Protein AF-A0A1Z4BVL4-F1 (afdb_monomer_lite)

Structure (mmCIF, N/CA/C/O backbone):
data_AF-A0A1Z4BVL4-F1
#
_entry.id   AF-A0A1Z4BVL4-F1
#
loop_
_atom_site.group_PDB
_atom_site.id
_atom_site.type_symbol
_atom_site.label_atom_id
_atom_site.label_alt_id
_atom_site.label_comp_id
_atom_site.label_asym_id
_atom_site.label_entity_id
_atom_site.label_seq_id
_atom_site.pdbx_PDB_ins_code
_atom_site.Cartn_x
_atom_site.Cartn_y
_atom_site.Cartn_z
_atom_site.occupancy
_atom_site.B_iso_or_equiv
_atom_site.auth_seq_id
_atom_site.auth_comp_id
_atom_site.auth_asym_id
_atom_site.auth_atom_id
_atom_site.pdbx_PDB_model_num
ATOM 1 N N . MET A 1 1 ? -14.822 -22.060 2.142 1.00 40.50 1 MET A N 1
ATOM 2 C CA . MET A 1 1 ? -15.735 -21.043 2.697 1.00 40.50 1 MET A CA 1
ATOM 3 C C . MET A 1 1 ? -14.888 -20.225 3.638 1.00 40.50 1 MET A C 1
ATOM 5 O O . MET A 1 1 ? -14.519 -20.755 4.676 1.00 40.50 1 MET A O 1
ATOM 9 N N . GLU A 1 2 ? -14.488 -19.023 3.237 1.00 51.03 2 GLU A N 1
ATOM 10 C CA . GLU A 1 2 ? -13.918 -18.068 4.187 1.00 51.03 2 GLU A CA 1
ATOM 11 C C . GLU A 1 2 ? -14.974 -17.765 5.248 1.00 51.03 2 GLU A C 1
ATOM 13 O O . GLU A 1 2 ? -16.133 -17.471 4.933 1.00 51.03 2 GLU A O 1
ATOM 18 N N . ASP A 1 3 ? -14.592 -17.914 6.512 1.00 57.09 3 ASP A N 1
ATOM 19 C CA . ASP A 1 3 ? -15.415 -17.478 7.630 1.00 57.09 3 ASP A CA 1
ATOM 20 C C . ASP A 1 3 ? -15.582 -15.963 7.514 1.00 57.09 3 ASP A C 1
ATOM 22 O O . ASP A 1 3 ? -14.618 -15.230 7.722 1.00 57.09 3 ASP A O 1
ATOM 26 N N . LYS A 1 4 ? -16.807 -15.491 7.248 1.00 63.09 4 LYS A N 1
ATOM 27 C CA . LYS A 1 4 ? -17.173 -14.064 7.099 1.00 63.09 4 LYS A CA 1
ATOM 28 C C . LYS A 1 4 ? -16.822 -13.152 8.295 1.00 63.09 4 LYS A C 1
ATOM 30 O O . LYS A 1 4 ? -17.124 -11.969 8.249 1.00 63.09 4 LYS A O 1
ATOM 35 N N . ASN A 1 5 ? -16.211 -13.693 9.350 1.00 78.31 5 ASN A N 1
ATOM 36 C CA . ASN A 1 5 ? -15.780 -12.983 10.556 1.00 78.31 5 ASN A CA 1
ATOM 37 C C . ASN A 1 5 ? -14.278 -13.160 10.861 1.00 78.31 5 ASN A C 1
ATOM 39 O O . ASN A 1 5 ? -13.850 -12.854 11.980 1.00 78.31 5 ASN A O 1
ATOM 43 N N . SER A 1 6 ? -13.490 -13.705 9.927 1.00 88.81 6 SER A N 1
ATOM 44 C CA . SER A 1 6 ? -12.038 -13.792 10.093 1.00 88.81 6 SER A CA 1
ATOM 45 C C . SER A 1 6 ? -11.382 -12.454 9.780 1.00 88.81 6 SER A C 1
ATOM 47 O O . SER A 1 6 ? -11.728 -11.792 8.807 1.00 88.81 6 SER A O 1
ATOM 49 N N . VAL A 1 7 ? -10.429 -12.067 10.618 1.00 91.50 7 VAL A N 1
ATOM 50 C CA . VAL A 1 7 ? -9.557 -10.914 10.394 1.00 91.50 7 VAL A CA 1
ATOM 51 C C . VAL A 1 7 ? -8.114 -11.328 10.631 1.00 91.50 7 VAL A C 1
ATOM 53 O O . VAL A 1 7 ? -7.823 -12.232 11.421 1.00 91.50 7 VAL A O 1
ATOM 56 N N . TYR A 1 8 ? -7.210 -10.630 9.971 1.00 92.44 8 TYR A N 1
ATOM 57 C CA . TYR A 1 8 ? -5.811 -10.998 9.870 1.00 92.44 8 TYR A CA 1
ATOM 58 C C . TYR A 1 8 ? -4.960 -9.879 10.464 1.00 92.44 8 TYR A C 1
ATOM 60 O O . TYR A 1 8 ? -5.126 -8.712 10.097 1.00 92.44 8 TYR A O 1
ATOM 68 N N . PRO A 1 9 ? -4.069 -10.175 11.416 1.00 92.50 9 PRO A N 1
ATOM 69 C CA . PRO A 1 9 ? -3.123 -9.190 11.909 1.00 92.50 9 PRO A CA 1
ATOM 70 C C . PRO A 1 9 ? -2.217 -8.695 10.779 1.00 92.50 9 PRO A C 1
ATOM 72 O O . PRO A 1 9 ? -1.599 -9.495 10.083 1.00 92.50 9 PRO A O 1
ATOM 75 N N . TYR A 1 10 ? -2.097 -7.377 10.641 1.00 92.62 10 TYR A N 1
ATOM 76 C CA . TYR A 1 10 ? -1.175 -6.745 9.698 1.00 92.62 10 TYR A CA 1
ATOM 77 C C . TYR A 1 10 ? -0.164 -5.914 10.485 1.00 92.62 10 TYR A C 1
ATOM 79 O O . TYR A 1 10 ? -0.520 -4.912 11.111 1.00 92.62 10 TYR A O 1
ATOM 87 N N . ALA A 1 11 ? 1.099 -6.328 10.477 1.00 91.94 11 ALA A N 1
ATOM 88 C CA . ALA A 1 11 ? 2.187 -5.604 11.115 1.00 91.94 11 ALA A CA 1
ATOM 89 C C . ALA A 1 11 ? 2.737 -4.510 10.186 1.00 91.94 11 ALA A C 1
ATOM 91 O O . ALA A 1 11 ? 2.950 -4.732 8.997 1.00 91.94 11 ALA A O 1
ATOM 92 N N . TYR A 1 12 ? 3.010 -3.325 10.720 1.00 90.88 12 TYR A N 1
ATOM 93 C CA . TYR A 1 12 ? 3.654 -2.253 9.965 1.00 90.88 12 TYR A CA 1
ATOM 94 C C . TYR A 1 12 ? 4.762 -1.585 10.774 1.00 90.88 12 TYR A C 1
ATOM 96 O O . TYR A 1 12 ? 4.683 -1.512 12.003 1.00 90.88 12 TYR A O 1
ATOM 104 N N . SER A 1 13 ? 5.770 -1.051 10.087 1.00 90.81 13 SER A N 1
ATOM 105 C CA . SER A 1 13 ? 6.737 -0.106 10.645 1.00 90.81 13 SER A CA 1
ATOM 106 C C . SER A 1 13 ? 6.881 1.135 9.766 1.00 90.81 13 SER A C 1
ATOM 108 O O . SER A 1 13 ? 6.791 1.060 8.545 1.00 90.81 13 SER A O 1
ATOM 110 N N . TYR A 1 14 ? 7.072 2.299 10.388 1.00 88.00 14 TYR A N 1
ATOM 111 C CA . TYR A 1 14 ? 7.365 3.561 9.707 1.00 88.00 14 TYR A CA 1
ATOM 112 C C . TYR A 1 14 ? 8.044 4.548 10.660 1.00 88.00 14 TYR A C 1
ATOM 114 O O . TYR A 1 14 ? 7.564 4.765 11.779 1.00 88.00 14 TYR A O 1
ATOM 122 N N . LYS A 1 15 ? 9.155 5.163 10.235 1.00 86.31 15 LYS A N 1
ATOM 123 C CA . LYS A 1 15 ? 9.966 6.098 11.036 1.00 86.31 15 LYS A CA 1
ATOM 124 C C . LYS A 1 15 ? 10.308 5.535 12.419 1.00 86.31 15 LYS A C 1
ATOM 126 O O . LYS A 1 15 ? 10.220 6.235 13.432 1.00 86.31 15 LYS A O 1
ATOM 131 N N . GLY A 1 16 ? 10.648 4.247 12.469 1.00 80.38 16 GLY A N 1
ATOM 132 C CA . GLY A 1 16 ? 10.974 3.531 13.707 1.00 80.38 16 GLY A CA 1
ATOM 133 C C . GLY A 1 16 ? 9.801 3.283 14.667 1.00 80.38 16 GLY A C 1
ATOM 134 O O . GLY A 1 16 ? 10.026 2.828 15.788 1.00 80.38 16 GLY A O 1
ATOM 135 N N . LYS A 1 17 ? 8.555 3.567 14.271 1.00 82.88 17 LYS A N 1
ATOM 136 C CA . LYS A 1 17 ? 7.349 3.154 15.005 1.00 82.88 17 LYS A CA 1
ATOM 137 C C . LYS A 1 17 ? 6.811 1.875 14.388 1.00 82.88 17 LYS A C 1
ATOM 139 O O . LYS A 1 17 ? 6.702 1.813 13.171 1.00 82.88 17 LYS A O 1
ATOM 144 N N . CYS A 1 18 ? 6.435 0.904 15.209 1.00 86.88 18 CYS A N 1
ATOM 145 C CA . CYS A 1 18 ? 5.755 -0.308 14.767 1.00 86.88 18 CYS A CA 1
ATOM 146 C C . CYS A 1 18 ? 4.329 -0.384 15.321 1.00 86.88 18 CYS A C 1
ATOM 148 O O . CYS A 1 18 ? 4.002 0.253 16.329 1.00 86.88 18 CYS A O 1
ATOM 150 N N . GLY A 1 19 ? 3.484 -1.158 14.649 1.00 88.62 19 GLY A N 1
ATOM 151 C CA . GLY A 1 19 ? 2.140 -1.451 15.116 1.00 88.62 19 GLY A CA 1
ATOM 152 C C . GLY A 1 19 ? 1.502 -2.631 14.400 1.00 88.62 19 GLY A C 1
ATOM 153 O O . GLY A 1 19 ? 2.001 -3.117 13.389 1.00 88.62 19 GLY A O 1
ATOM 154 N N . TYR A 1 20 ? 0.383 -3.075 14.955 1.00 90.06 20 TYR A N 1
ATOM 155 C CA . TYR A 1 20 ? -0.454 -4.149 14.446 1.00 90.06 20 TYR A CA 1
ATOM 156 C C . TYR A 1 20 ? -1.853 -3.604 14.191 1.00 90.06 20 TYR A C 1
ATOM 158 O O . TYR A 1 20 ? -2.458 -3.019 15.093 1.00 90.06 20 TYR A O 1
ATOM 166 N N . LEU A 1 21 ? -2.352 -3.823 12.979 1.00 91.62 21 LEU A N 1
ATOM 167 C CA . LEU A 1 21 ? -3.718 -3.543 12.545 1.00 91.62 21 LEU A CA 1
ATOM 168 C C . LEU A 1 21 ? -4.495 -4.856 12.390 1.00 91.62 21 LEU A C 1
ATOM 170 O O . LEU A 1 21 ? -3.916 -5.942 12.449 1.00 91.62 21 LEU A O 1
ATOM 174 N N . LEU A 1 22 ? -5.802 -4.750 12.156 1.00 91.38 22 LEU A N 1
ATOM 175 C CA . LEU A 1 22 ? -6.644 -5.875 11.753 1.00 91.38 22 LEU A CA 1
ATOM 176 C C . LEU A 1 22 ? -7.146 -5.643 10.335 1.00 91.38 22 LEU A C 1
ATOM 178 O O . LEU A 1 22 ? -7.893 -4.698 10.096 1.00 91.38 22 LEU A O 1
ATOM 182 N N . TRP A 1 23 ? -6.721 -6.505 9.425 1.00 92.31 23 TRP A N 1
ATOM 183 C CA . TRP A 1 23 ? -7.098 -6.529 8.021 1.00 92.31 23 TRP A CA 1
ATOM 184 C C . TRP A 1 23 ? -8.269 -7.491 7.813 1.00 92.31 23 TRP A C 1
ATOM 186 O O . TRP A 1 23 ? -8.328 -8.562 8.420 1.00 92.31 23 TRP A O 1
ATOM 196 N N . GLU A 1 24 ? -9.231 -7.090 6.999 1.00 90.50 24 GLU A N 1
ATOM 197 C CA . GLU A 1 24 ? -10.405 -7.871 6.638 1.00 90.50 24 GLU A CA 1
ATOM 198 C C . GLU A 1 24 ? -10.459 -8.001 5.122 1.00 90.50 24 GLU A C 1
ATOM 200 O O . GLU A 1 24 ? -10.664 -7.009 4.420 1.00 90.50 24 GLU A O 1
ATOM 205 N N . ALA A 1 25 ? -10.345 -9.243 4.652 1.00 85.69 25 ALA A N 1
ATOM 206 C CA . ALA A 1 25 ? -10.673 -9.580 3.282 1.00 85.69 25 ALA A CA 1
ATOM 207 C C . ALA A 1 25 ? -12.193 -9.508 3.120 1.00 85.69 25 ALA A C 1
ATOM 209 O O . ALA A 1 25 ? -12.940 -10.297 3.710 1.00 85.69 25 ALA A O 1
ATOM 210 N N . ASN A 1 26 ? -12.674 -8.529 2.360 1.00 72.00 26 ASN A N 1
ATOM 211 C CA . ASN A 1 26 ? -14.083 -8.436 2.009 1.00 72.00 26 ASN A CA 1
ATOM 212 C C . ASN A 1 26 ? -14.196 -8.562 0.485 1.00 72.00 26 ASN A C 1
ATOM 214 O O . ASN A 1 26 ? -13.358 -8.056 -0.251 1.00 72.00 26 ASN A O 1
ATOM 218 N N . GLY A 1 27 ? -15.205 -9.283 -0.007 1.00 66.44 27 GLY A N 1
ATOM 219 C CA . GLY A 1 27 ? -15.322 -9.596 -1.439 1.00 66.44 27 GLY A CA 1
ATOM 220 C C . GLY A 1 27 ? -15.430 -8.378 -2.371 1.00 66.44 27 GLY A C 1
ATOM 221 O O . GLY A 1 27 ? -15.272 -8.540 -3.578 1.00 66.44 27 GLY A O 1
ATOM 222 N N . ASP A 1 28 ? -15.674 -7.184 -1.819 1.00 67.50 28 ASP A N 1
ATOM 223 C CA . ASP A 1 28 ? -15.732 -5.909 -2.542 1.00 67.50 28 ASP A CA 1
ATOM 224 C C . ASP A 1 28 ? -14.402 -5.121 -2.458 1.00 67.50 28 ASP A C 1
ATOM 226 O O . ASP A 1 28 ? -14.238 -4.091 -3.121 1.00 67.50 28 ASP A O 1
ATOM 230 N N . GLY A 1 29 ? -13.421 -5.609 -1.689 1.00 74.06 29 GLY A N 1
ATOM 231 C CA . GLY A 1 29 ? -12.126 -4.978 -1.491 1.00 74.06 29 GLY A CA 1
ATOM 232 C C . GLY A 1 29 ? -11.589 -4.971 -0.069 1.00 74.06 29 GLY A C 1
ATOM 233 O O . GLY A 1 29 ? -12.265 -4.507 0.837 1.00 74.06 29 GLY A O 1
ATOM 234 N N . ASP A 1 30 ? -10.329 -5.334 0.111 1.00 88.50 30 ASP A N 1
ATOM 235 C CA . ASP A 1 30 ? -9.744 -5.466 1.444 1.00 88.50 30 ASP A CA 1
ATOM 236 C C . ASP A 1 30 ? -9.652 -4.127 2.208 1.00 88.50 30 ASP A C 1
ATOM 238 O O . ASP A 1 30 ? -9.455 -3.052 1.630 1.00 88.50 30 ASP A O 1
ATOM 242 N N . VAL A 1 31 ? -9.880 -4.177 3.527 1.00 90.62 31 VAL A N 1
ATOM 243 C CA . VAL A 1 31 ? -9.934 -2.993 4.408 1.00 90.62 31 VAL A CA 1
ATOM 244 C C . VAL A 1 31 ? -9.334 -3.268 5.783 1.00 90.62 31 VAL A C 1
ATOM 246 O O . VAL A 1 31 ? -9.284 -4.401 6.257 1.00 90.62 31 VAL A O 1
ATOM 249 N N . PHE A 1 32 ? -8.951 -2.208 6.491 1.00 90.75 32 PHE A N 1
ATOM 250 C CA . PHE A 1 32 ? -8.590 -2.271 7.901 1.00 90.75 32 PHE A CA 1
ATOM 251 C C . PHE A 1 32 ? -9.795 -2.004 8.804 1.00 90.75 32 PHE A C 1
ATOM 253 O O . PHE A 1 32 ? -10.619 -1.119 8.558 1.00 90.75 32 PHE A O 1
ATOM 260 N N . LYS A 1 33 ? -9.881 -2.734 9.918 1.00 88.06 33 LYS A N 1
ATOM 261 C CA . LYS A 1 33 ? -10.931 -2.533 10.917 1.00 88.06 33 LYS A CA 1
ATOM 262 C C . LYS A 1 33 ? -10.799 -1.174 11.590 1.00 88.06 33 LYS A C 1
ATOM 264 O O . LYS A 1 33 ? -9.811 -0.869 12.264 1.00 88.06 33 LYS A O 1
ATOM 269 N N . GLN A 1 34 ? -11.876 -0.405 11.488 1.00 83.38 34 GLN A N 1
ATOM 270 C CA . GLN A 1 34 ? -12.039 0.831 12.229 1.00 83.38 34 GLN A CA 1
ATOM 271 C C . GLN A 1 34 ? -12.584 0.565 13.646 1.00 83.38 34 GLN A C 1
ATOM 273 O O . GLN A 1 34 ? -13.529 -0.195 13.852 1.00 83.38 34 GLN A O 1
ATOM 278 N N . HIS A 1 35 ? -11.973 1.202 14.638 1.00 71.94 35 HIS A N 1
ATOM 279 C CA . HIS A 1 35 ? -12.531 1.492 15.949 1.00 71.94 35 HIS A CA 1
ATOM 280 C C . HIS A 1 35 ? -13.450 2.733 15.871 1.00 71.94 35 HIS A C 1
ATOM 282 O O . HIS A 1 35 ? -13.420 3.485 14.900 1.00 71.94 35 HIS A O 1
ATOM 288 N N . GLN A 1 36 ? -14.278 2.941 16.902 1.00 60.44 36 GLN A N 1
ATOM 289 C CA . GLN A 1 36 ? -15.192 4.087 17.059 1.00 60.44 36 GLN A CA 1
ATOM 290 C C . GLN A 1 36 ? -14.604 5.408 16.511 1.00 60.44 36 GLN A C 1
ATOM 292 O O . GLN A 1 36 ? -13.416 5.672 16.695 1.00 60.44 36 GLN A O 1
ATOM 297 N N . ASP A 1 37 ? -15.448 6.207 15.847 1.00 61.28 37 ASP A N 1
ATOM 298 C CA . ASP A 1 37 ? -15.115 7.474 15.165 1.00 61.28 37 ASP A CA 1
ATOM 299 C C . ASP A 1 37 ? -14.263 7.360 13.885 1.00 61.28 37 ASP A C 1
ATOM 301 O O . ASP A 1 37 ? -13.548 8.292 13.526 1.00 61.28 37 ASP A O 1
ATOM 305 N N . LYS A 1 38 ? -14.371 6.237 13.154 1.00 68.06 38 LYS A N 1
ATOM 306 C CA . LYS A 1 38 ? -13.617 5.954 11.910 1.00 68.06 38 LYS A CA 1
ATOM 307 C C . LYS A 1 38 ? -12.099 5.885 12.103 1.00 68.06 38 LYS A C 1
ATOM 309 O O . LYS A 1 38 ? -11.353 5.936 11.132 1.00 68.06 38 LYS A O 1
ATOM 314 N N . LEU A 1 39 ? -11.624 5.750 13.338 1.00 71.75 39 LEU A N 1
ATOM 315 C CA . LEU A 1 39 ? -10.206 5.542 13.611 1.00 71.75 39 LEU A CA 1
ATOM 316 C C . LEU A 1 39 ? -9.845 4.062 13.401 1.00 71.75 39 LEU A C 1
ATOM 318 O O . LEU A 1 39 ? -10.715 3.226 13.506 1.00 71.75 39 LEU A O 1
ATOM 322 N N . ILE A 1 40 ? -8.600 3.684 13.134 1.00 77.12 40 ILE A N 1
ATOM 323 C CA . ILE A 1 40 ? -8.124 2.318 12.915 1.00 77.12 40 ILE A CA 1
ATOM 324 C C . ILE A 1 40 ? -7.487 1.862 14.219 1.00 77.12 40 ILE A C 1
ATOM 326 O O . ILE A 1 40 ? -6.663 2.554 14.818 1.00 77.12 40 ILE A O 1
ATOM 330 N N . LEU A 1 41 ? -7.856 0.671 14.673 1.00 75.94 41 LEU A N 1
ATOM 331 C CA . LEU A 1 41 ? -7.230 0.096 15.852 1.00 75.94 41 LEU A CA 1
ATOM 332 C C . LEU A 1 41 ? -5.780 -0.297 15.529 1.00 75.94 41 LEU A C 1
ATOM 334 O O . LEU A 1 41 ? -5.557 -1.219 14.750 1.00 75.94 41 LEU A O 1
ATOM 338 N N . SER A 1 42 ? -4.815 0.377 16.160 1.00 82.75 42 SER A N 1
ATOM 339 C CA . SER A 1 42 ? -3.390 0.042 16.073 1.00 82.75 42 SER A CA 1
ATOM 340 C C . SER A 1 42 ? -2.806 -0.221 17.457 1.00 82.75 42 SER A C 1
ATOM 342 O O . SER A 1 42 ? -2.996 0.574 18.384 1.00 82.75 42 SER A O 1
ATOM 344 N N . VAL A 1 43 ? -2.093 -1.338 17.602 1.00 84.62 43 VAL A N 1
ATOM 345 C CA . VAL A 1 43 ? -1.428 -1.743 18.849 1.00 84.62 43 VAL A CA 1
ATOM 346 C C . VAL A 1 43 ? 0.072 -1.858 18.605 1.00 84.62 43 VAL A C 1
ATOM 348 O O . VAL A 1 43 ? 0.481 -2.524 17.668 1.00 84.62 43 VAL A O 1
ATOM 351 N N . GLY A 1 44 ? 0.898 -1.197 19.419 1.00 84.25 44 GLY A N 1
ATOM 352 C CA . GLY A 1 44 ? 2.338 -1.056 19.151 1.00 84.25 44 GLY A CA 1
ATOM 353 C C . GLY A 1 44 ? 3.199 -2.281 19.477 1.00 84.25 44 GLY A C 1
ATOM 354 O O . GLY A 1 44 ? 4.341 -2.356 19.041 1.00 84.25 44 GLY A O 1
ATOM 355 N N . ASP A 1 45 ? 2.673 -3.227 20.253 1.00 85.56 45 ASP A N 1
ATOM 356 C CA . ASP A 1 45 ? 3.396 -4.408 20.726 1.00 85.56 45 ASP A CA 1
ATOM 357 C C . ASP A 1 45 ? 2.634 -5.690 20.379 1.00 85.56 45 ASP A C 1
ATOM 359 O O . ASP A 1 45 ? 1.406 -5.715 20.407 1.00 85.56 45 ASP A O 1
ATOM 363 N N . PHE A 1 46 ? 3.361 -6.762 20.067 1.00 87.25 46 PHE A N 1
ATOM 364 C CA . PHE A 1 46 ? 2.771 -8.032 19.640 1.00 87.25 46 PHE A CA 1
ATOM 365 C C . PHE A 1 46 ? 1.976 -8.724 20.752 1.00 87.25 46 PHE A C 1
ATOM 367 O O . PHE A 1 46 ? 0.870 -9.220 20.528 1.00 87.25 46 PHE A O 1
ATOM 374 N N . GLU A 1 47 ? 2.522 -8.754 21.967 1.00 89.25 47 GLU A N 1
ATOM 375 C CA . GLU A 1 47 ? 1.874 -9.404 23.105 1.00 89.25 47 GLU A CA 1
ATOM 376 C C . GLU A 1 47 ? 0.689 -8.573 23.609 1.00 89.25 47 GLU A C 1
ATOM 378 O O . GLU A 1 47 ? -0.322 -9.121 24.057 1.00 89.25 47 GLU A O 1
ATOM 383 N N . GLU A 1 48 ? 0.763 -7.248 23.491 1.00 87.31 48 GLU A N 1
ATOM 384 C CA . GLU A 1 48 ? -0.388 -6.368 23.676 1.00 87.31 48 GLU A CA 1
ATOM 385 C C . GLU A 1 48 ? -1.444 -6.579 22.582 1.00 87.31 48 GLU A C 1
ATOM 387 O O . GLU A 1 48 ? -2.624 -6.707 22.909 1.00 87.31 48 GLU A O 1
ATOM 392 N N . ALA A 1 49 ? -1.046 -6.698 21.312 1.00 88.75 49 ALA A N 1
ATOM 393 C CA . ALA A 1 49 ? -1.957 -6.921 20.191 1.00 88.75 49 ALA A CA 1
ATOM 394 C C . ALA A 1 49 ? -2.743 -8.221 20.375 1.00 88.75 49 ALA A C 1
ATOM 396 O O . ALA A 1 49 ? -3.968 -8.211 20.276 1.00 88.75 49 ALA A O 1
ATOM 397 N N . LYS A 1 50 ? -2.082 -9.316 20.770 1.00 90.00 50 LYS A N 1
ATOM 398 C CA . LYS A 1 50 ? -2.758 -10.572 21.131 1.00 90.00 50 LYS A CA 1
ATOM 399 C C . LYS A 1 50 ? -3.823 -10.378 22.203 1.00 90.00 50 LYS A C 1
ATOM 401 O O . LYS A 1 50 ? -4.939 -10.865 22.048 1.00 90.00 50 LYS A O 1
ATOM 406 N N . LYS A 1 51 ? -3.497 -9.663 23.283 1.00 88.56 51 LYS A N 1
ATOM 407 C CA . LYS A 1 51 ? -4.433 -9.417 24.393 1.00 88.56 51 LYS A CA 1
ATOM 408 C C . LYS A 1 51 ? -5.616 -8.561 23.958 1.00 88.56 51 LYS A C 1
ATOM 410 O O . LYS A 1 51 ? -6.752 -8.881 24.293 1.00 88.56 51 LYS A O 1
ATOM 415 N N . VAL A 1 52 ? -5.353 -7.479 23.227 1.00 86.75 52 VAL A N 1
ATOM 416 C CA . VAL A 1 52 ? -6.386 -6.549 22.759 1.00 86.75 52 VAL A CA 1
ATOM 417 C C . VAL A 1 52 ? -7.296 -7.235 21.741 1.00 86.75 52 VAL A C 1
ATOM 419 O O . VAL A 1 52 ? -8.515 -7.163 21.878 1.00 86.75 52 VAL A O 1
ATOM 422 N N . PHE A 1 53 ? -6.726 -7.933 20.758 1.00 89.12 53 PHE A N 1
ATOM 423 C CA . PHE A 1 53 ? -7.486 -8.566 19.681 1.00 89.12 53 PHE A CA 1
ATOM 424 C C . PHE A 1 53 ? -8.264 -9.798 20.149 1.00 89.12 53 PHE A C 1
ATOM 426 O O . PHE A 1 53 ? -9.360 -10.030 19.651 1.00 89.12 53 PHE A O 1
ATOM 433 N N . ALA A 1 54 ? -7.781 -10.534 21.158 1.00 87.12 54 ALA A N 1
ATOM 434 C CA . ALA A 1 54 ? -8.529 -11.643 21.761 1.00 87.12 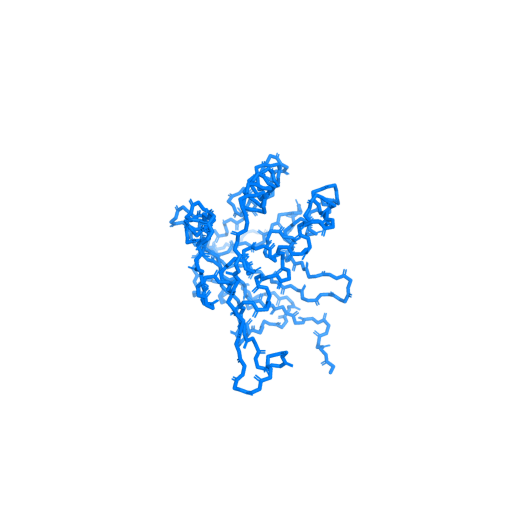54 ALA A CA 1
ATOM 435 C C . ALA A 1 54 ? -9.852 -11.209 22.421 1.00 87.12 54 ALA A C 1
ATOM 437 O O . ALA A 1 54 ? -10.741 -12.034 22.612 1.00 87.12 54 ALA A O 1
ATOM 438 N N . GLY A 1 55 ? -9.988 -9.929 22.784 1.00 85.56 55 GLY A N 1
ATOM 439 C CA . GLY A 1 55 ? -11.221 -9.371 23.342 1.00 85.56 55 GLY A CA 1
ATOM 440 C C . GLY A 1 55 ? -12.242 -8.909 22.298 1.00 85.56 55 GLY A C 1
ATOM 441 O O . GLY A 1 55 ? -13.292 -8.391 22.677 1.00 85.56 55 GLY A O 1
ATOM 442 N N . LEU A 1 56 ? -11.939 -9.030 21.003 1.00 87.25 56 LEU A N 1
ATOM 443 C CA . LEU A 1 56 ? -12.806 -8.580 19.916 1.00 87.25 56 LEU A CA 1
ATOM 444 C C . LEU A 1 56 ? -13.743 -9.703 19.443 1.00 87.25 56 LEU A C 1
ATOM 446 O O . LEU A 1 56 ? -13.409 -10.878 19.571 1.00 87.25 56 LEU A O 1
ATOM 450 N N . PRO A 1 57 ? -14.901 -9.371 18.845 1.00 88.75 57 PRO A N 1
ATOM 451 C CA . PRO A 1 57 ? -15.879 -10.362 18.387 1.00 88.75 57 PRO A CA 1
ATOM 452 C C . PRO A 1 57 ? -15.485 -11.059 17.065 1.00 88.75 57 PRO A C 1
ATOM 454 O O . PRO A 1 57 ? -16.358 -11.554 16.355 1.00 88.75 57 PRO A O 1
ATOM 457 N N . PHE A 1 58 ? -14.197 -11.075 16.711 1.00 88.50 58 PHE A N 1
ATOM 458 C CA . PHE A 1 58 ? -13.684 -11.593 15.439 1.00 88.50 58 PHE A CA 1
ATOM 459 C C . PHE A 1 58 ? -12.804 -12.826 15.646 1.00 88.50 58 PHE A C 1
ATOM 461 O O . PHE A 1 58 ? -12.190 -13.002 16.699 1.00 88.50 58 PHE A O 1
ATOM 468 N N . VAL A 1 59 ? -12.692 -13.657 14.608 1.00 90.06 59 VAL A N 1
ATOM 469 C CA . VAL A 1 59 ? -11.729 -14.762 14.580 1.00 90.06 59 VAL A CA 1
ATOM 470 C C . VAL A 1 59 ? -10.402 -14.225 14.056 1.00 90.06 59 VAL A C 1
ATOM 472 O O . VAL A 1 59 ? -10.299 -13.864 12.889 1.00 90.06 59 VAL A O 1
ATOM 475 N N . ILE A 1 60 ? -9.384 -14.158 14.912 1.00 90.62 60 ILE A N 1
ATOM 476 C CA . ILE A 1 60 ? -8.070 -13.635 14.518 1.00 90.62 60 ILE A CA 1
ATOM 477 C C . ILE A 1 60 ? -7.207 -14.763 13.933 1.00 90.62 60 ILE A C 1
ATOM 479 O O . ILE A 1 60 ? -6.885 -15.722 14.639 1.00 90.62 60 ILE A O 1
ATOM 483 N N . ARG A 1 61 ? -6.809 -14.636 12.666 1.00 91.50 61 ARG A N 1
ATOM 484 C CA . ARG A 1 61 ? -5.969 -15.593 11.925 1.00 91.50 61 ARG A CA 1
ATOM 485 C C . ARG A 1 61 ? -4.507 -15.136 11.922 1.00 91.50 61 ARG A C 1
ATOM 487 O O . ARG A 1 61 ? -4.083 -14.364 11.072 1.00 91.50 61 ARG A O 1
ATOM 494 N N . TRP A 1 62 ? -3.748 -15.548 12.938 1.00 86.94 62 TRP A N 1
ATOM 495 C CA . TRP A 1 62 ? -2.340 -15.144 13.121 1.00 86.94 62 TRP A CA 1
ATOM 496 C C . TRP A 1 62 ? -1.353 -15.859 12.188 1.00 86.94 62 TRP A C 1
ATOM 498 O O . TRP A 1 62 ? -0.213 -15.427 12.059 1.00 86.94 62 TRP A O 1
ATOM 508 N N . ASP A 1 63 ? -1.775 -16.967 11.590 1.00 83.75 63 ASP A N 1
ATOM 509 C CA . ASP A 1 63 ? -1.014 -17.810 10.669 1.00 83.75 63 ASP A CA 1
ATOM 510 C C . ASP A 1 63 ? -0.797 -17.174 9.289 1.00 83.75 63 ASP A C 1
ATOM 512 O O . ASP A 1 63 ? 0.144 -17.544 8.593 1.00 83.75 63 ASP A O 1
ATOM 516 N N . GLU A 1 64 ? -1.605 -16.175 8.938 1.00 75.06 64 GLU A N 1
ATOM 517 C CA . GLU A 1 64 ? -1.552 -15.447 7.664 1.00 75.06 64 GLU A CA 1
ATOM 518 C C . GLU A 1 64 ? -1.196 -13.962 7.872 1.00 75.06 64 GLU A C 1
ATOM 520 O O . GLU A 1 64 ? -1.634 -13.081 7.136 1.00 75.06 64 GLU A O 1
ATOM 525 N N . ALA A 1 65 ? -0.426 -13.650 8.919 1.00 76.44 65 ALA A N 1
ATOM 526 C CA . ALA A 1 65 ? -0.081 -12.269 9.233 1.00 76.44 65 ALA A CA 1
ATOM 527 C C . ALA A 1 65 ? 0.837 -11.645 8.163 1.00 76.44 65 ALA A C 1
ATOM 529 O O . ALA A 1 65 ? 1.924 -12.157 7.885 1.00 76.44 65 ALA A O 1
ATOM 530 N N . ALA A 1 66 ? 0.424 -10.501 7.616 1.00 84.12 66 ALA A N 1
ATOM 531 C CA . ALA A 1 66 ? 1.220 -9.713 6.678 1.00 84.12 66 ALA A CA 1
ATOM 532 C C . ALA A 1 66 ? 2.108 -8.696 7.414 1.00 84.12 66 ALA A C 1
ATOM 534 O O . ALA A 1 66 ? 1.785 -8.257 8.523 1.00 84.12 66 ALA A O 1
ATOM 535 N N . ILE A 1 67 ? 3.226 -8.301 6.794 1.00 90.56 67 ILE A N 1
ATOM 536 C CA . ILE A 1 67 ? 4.116 -7.263 7.324 1.00 90.56 67 ILE A CA 1
ATOM 537 C C . ILE A 1 67 ? 4.538 -6.269 6.242 1.00 90.56 67 ILE A C 1
ATOM 539 O O . ILE A 1 67 ? 4.813 -6.652 5.105 1.00 90.56 67 ILE A O 1
ATOM 543 N N . ILE A 1 68 ? 4.628 -4.991 6.606 1.00 93.19 68 ILE A N 1
ATOM 544 C CA . ILE A 1 68 ? 5.218 -3.950 5.761 1.00 93.19 68 ILE A CA 1
ATOM 545 C C . ILE A 1 68 ? 6.171 -3.063 6.557 1.00 93.19 68 ILE A C 1
ATOM 547 O O . ILE A 1 68 ? 5.808 -2.503 7.588 1.00 93.19 68 ILE A O 1
ATOM 551 N N . ASP A 1 69 ? 7.389 -2.900 6.049 1.00 93.31 69 ASP A N 1
ATOM 552 C CA . ASP A 1 69 ? 8.324 -1.890 6.534 1.00 93.31 69 ASP A CA 1
ATOM 553 C C . ASP A 1 69 ? 8.358 -0.713 5.557 1.00 93.31 69 ASP A C 1
ATOM 555 O O . ASP A 1 69 ? 8.912 -0.810 4.457 1.00 93.31 69 ASP A O 1
ATOM 559 N N . PHE A 1 70 ? 7.751 0.407 5.952 1.00 93.44 70 PHE A N 1
ATOM 560 C CA . PHE A 1 70 ? 7.703 1.592 5.107 1.00 93.44 70 PHE A CA 1
ATOM 561 C C . PHE A 1 70 ? 9.061 2.285 4.983 1.00 93.44 70 PHE A C 1
ATOM 563 O O . PHE A 1 70 ? 9.321 2.910 3.959 1.00 93.44 70 PHE A O 1
ATOM 570 N N . ASP A 1 71 ? 9.958 2.163 5.964 1.00 91.75 71 ASP A N 1
ATOM 571 C CA . ASP A 1 71 ? 11.302 2.739 5.853 1.00 91.75 71 ASP A CA 1
ATOM 572 C C . ASP A 1 71 ? 12.099 2.007 4.753 1.00 91.75 71 ASP A C 1
ATOM 574 O O . ASP A 1 71 ? 12.795 2.639 3.951 1.00 91.75 71 ASP A O 1
ATOM 578 N N . VAL A 1 72 ? 11.933 0.684 4.643 1.00 95.12 72 VAL A N 1
ATOM 579 C CA . VAL A 1 72 ? 12.481 -0.123 3.540 1.00 95.12 72 VAL A CA 1
ATOM 580 C C . VAL A 1 72 ? 11.769 0.179 2.220 1.00 95.12 72 VAL A C 1
ATOM 582 O O . VAL A 1 72 ? 12.446 0.396 1.214 1.00 95.12 72 VAL A O 1
ATOM 585 N N . PHE A 1 73 ? 10.437 0.259 2.211 1.00 96.19 73 PHE A N 1
ATOM 586 C CA . PHE A 1 73 ? 9.645 0.607 1.025 1.00 96.19 73 PHE A CA 1
ATOM 587 C C . PHE A 1 73 ? 10.097 1.933 0.397 1.00 96.19 73 PHE A C 1
ATOM 589 O O . PHE A 1 73 ? 10.456 1.981 -0.781 1.00 96.19 73 PHE A O 1
ATOM 596 N N . TRP A 1 74 ? 10.178 3.009 1.188 1.00 94.75 74 TRP A N 1
ATOM 597 C CA . TRP A 1 74 ? 10.598 4.323 0.693 1.00 94.75 74 TRP A CA 1
ATOM 598 C C . TRP A 1 74 ? 12.063 4.333 0.251 1.00 94.75 74 TRP A C 1
ATOM 600 O O . TRP A 1 74 ? 12.426 5.028 -0.704 1.00 94.75 74 TRP A O 1
ATOM 610 N N . LYS A 1 75 ? 12.919 3.529 0.892 1.00 95.00 75 LYS A N 1
ATOM 611 C CA . LYS A 1 75 ? 14.308 3.341 0.460 1.00 95.00 75 LYS A CA 1
ATOM 612 C C . LYS A 1 75 ? 14.392 2.647 -0.903 1.00 95.00 75 LYS A C 1
ATOM 614 O O . LYS A 1 75 ? 15.179 3.081 -1.741 1.00 95.00 75 LYS A O 1
ATOM 619 N N . ILE A 1 76 ? 13.589 1.613 -1.153 1.00 95.75 76 ILE A N 1
ATOM 620 C CA . ILE A 1 76 ? 13.533 0.944 -2.462 1.00 95.75 76 ILE A CA 1
ATOM 621 C C . ILE A 1 76 ? 13.001 1.919 -3.513 1.00 95.75 76 ILE A C 1
ATOM 623 O O . ILE A 1 76 ? 13.652 2.127 -4.538 1.00 95.75 76 ILE A O 1
ATOM 627 N N . LEU A 1 77 ? 11.882 2.592 -3.233 1.00 95.44 77 LEU A N 1
ATOM 628 C CA . LEU A 1 77 ? 11.278 3.549 -4.157 1.00 95.44 77 LEU A CA 1
ATOM 629 C C . LEU A 1 77 ? 12.252 4.674 -4.542 1.00 95.44 77 LEU A C 1
ATOM 631 O O . LEU A 1 77 ? 12.401 4.995 -5.723 1.00 95.44 77 LEU A O 1
ATOM 635 N N . SER A 1 78 ? 12.970 5.246 -3.572 1.00 93.12 78 SER A N 1
ATOM 636 C CA . SER A 1 78 ? 13.997 6.278 -3.806 1.00 93.12 78 SER A CA 1
ATOM 637 C C . SER A 1 78 ? 15.298 5.744 -4.423 1.00 93.12 78 SER 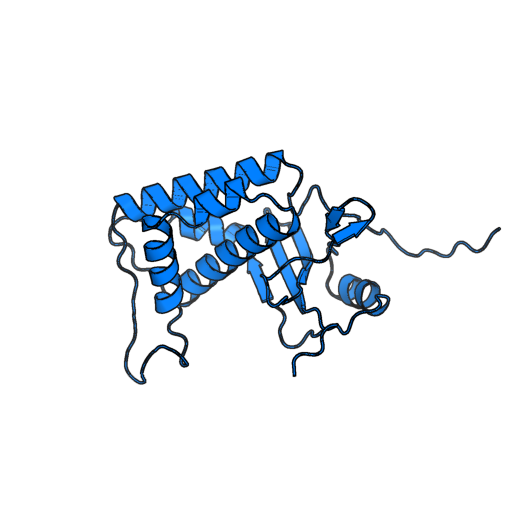A C 1
ATOM 639 O O . SER A 1 78 ? 16.057 6.514 -5.014 1.00 93.12 78 SER A O 1
ATOM 641 N N . GLY A 1 79 ? 15.532 4.432 -4.369 1.00 91.94 79 GLY A N 1
ATOM 642 C CA . GLY A 1 79 ? 16.642 3.751 -5.038 1.00 91.94 79 GLY A CA 1
ATOM 643 C C . GLY A 1 79 ? 16.358 3.338 -6.487 1.00 91.94 79 GLY A C 1
ATOM 644 O O . GLY A 1 79 ? 17.304 3.132 -7.246 1.00 91.94 79 GLY A O 1
ATOM 645 N N . LEU A 1 80 ? 15.087 3.241 -6.898 1.00 91.31 80 LEU A N 1
ATOM 646 C CA . LEU A 1 80 ? 14.713 2.860 -8.267 1.00 91.31 80 LEU A CA 1
ATOM 647 C C . LEU A 1 80 ? 15.268 3.839 -9.315 1.00 91.31 80 LEU A C 1
ATOM 649 O O . LEU A 1 80 ? 15.048 5.042 -9.270 1.00 91.31 80 LEU A O 1
ATOM 653 N N . GLY A 1 81 ? 15.991 3.333 -10.300 1.00 86.50 81 GLY A N 1
ATOM 654 C CA . GLY A 1 81 ? 16.556 4.118 -11.387 1.00 86.50 81 GLY A CA 1
ATOM 655 C C . GLY A 1 81 ? 16.294 3.468 -12.736 1.00 86.50 81 GLY A C 1
ATOM 656 O O . GLY A 1 81 ? 15.839 2.328 -12.836 1.00 86.50 81 GLY A O 1
ATOM 657 N N . SER A 1 82 ? 16.606 4.206 -13.798 1.00 79.25 82 SER A N 1
ATOM 658 C CA . SER A 1 82 ? 16.601 3.647 -15.149 1.00 79.25 82 SER A CA 1
ATOM 659 C C . SER A 1 82 ? 17.566 2.469 -15.230 1.00 79.25 82 SER A C 1
ATOM 661 O O . SER A 1 82 ? 18.747 2.620 -14.918 1.00 79.25 82 SER A O 1
ATOM 663 N N . GLY A 1 83 ? 17.078 1.310 -15.672 1.00 76.19 83 GLY A N 1
ATOM 664 C CA . GLY A 1 83 ? 17.891 0.095 -15.764 1.00 76.19 83 GLY A CA 1
ATOM 665 C C . GLY A 1 83 ? 18.261 -0.528 -14.415 1.00 76.19 83 GLY A C 1
ATOM 666 O O . GLY A 1 83 ? 19.048 -1.472 -14.394 1.00 76.19 83 GLY A O 1
ATOM 667 N N . SER A 1 84 ? 17.702 -0.038 -13.301 1.00 82.06 84 SER A N 1
ATOM 668 C CA . SER A 1 84 ? 17.798 -0.747 -12.029 1.00 82.06 84 SER A CA 1
ATOM 669 C C . SER A 1 84 ? 17.182 -2.130 -12.171 1.00 82.06 84 SER A C 1
ATOM 671 O O . SER A 1 84 ? 16.133 -2.297 -12.789 1.00 82.06 84 SER A O 1
ATOM 673 N N . ILE A 1 85 ? 17.840 -3.107 -11.566 1.00 84.12 85 ILE A N 1
ATOM 674 C CA . ILE A 1 85 ? 17.293 -4.435 -11.345 1.00 84.12 85 ILE A CA 1
ATOM 675 C C . ILE A 1 85 ? 16.979 -4.508 -9.859 1.00 84.12 85 ILE A C 1
ATOM 677 O O . ILE A 1 85 ? 17.847 -4.223 -9.033 1.00 84.12 85 ILE A O 1
ATOM 681 N N . IL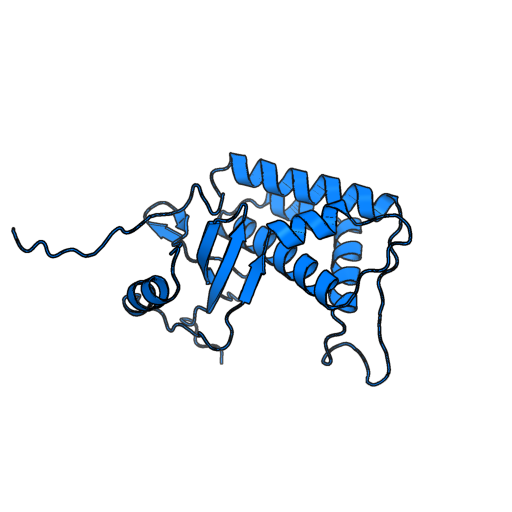E A 1 86 ? 15.738 -4.847 -9.537 1.00 91.12 86 ILE A N 1
ATOM 682 C CA . ILE A 1 86 ? 15.332 -5.178 -8.174 1.00 91.12 86 ILE A CA 1
ATOM 683 C C . ILE A 1 86 ? 15.013 -6.669 -8.118 1.00 91.12 86 ILE A C 1
ATOM 685 O O . ILE A 1 86 ? 14.584 -7.248 -9.120 1.00 91.12 86 ILE A O 1
ATOM 689 N N . ASP A 1 87 ? 15.286 -7.285 -6.976 1.00 93.06 87 ASP A N 1
ATOM 690 C CA . ASP A 1 87 ? 15.030 -8.701 -6.748 1.00 93.06 87 ASP A CA 1
ATOM 691 C C . ASP A 1 87 ? 13.578 -8.959 -6.317 1.00 93.06 87 ASP A C 1
ATOM 693 O O . ASP A 1 87 ? 12.763 -8.040 -6.191 1.00 93.06 87 ASP A O 1
ATOM 697 N N . GLU A 1 88 ? 13.259 -10.239 -6.136 1.00 94.94 88 GLU A N 1
ATOM 698 C CA . GLU A 1 88 ? 11.946 -10.731 -5.713 1.00 94.94 88 GLU A CA 1
ATOM 699 C C . GLU A 1 88 ? 11.508 -10.099 -4.388 1.00 94.94 88 GLU A C 1
ATOM 701 O O . GLU A 1 88 ? 10.439 -9.500 -4.320 1.00 94.94 88 GLU A O 1
ATOM 706 N N . THR A 1 89 ? 12.386 -10.098 -3.383 1.00 94.62 89 THR A N 1
ATOM 707 C CA . THR A 1 89 ? 12.135 -9.488 -2.071 1.00 94.62 89 THR A CA 1
ATOM 708 C C . THR A 1 89 ? 11.795 -8.001 -2.179 1.00 94.62 89 THR A C 1
ATOM 710 O O . THR A 1 89 ? 10.875 -7.509 -1.525 1.00 94.62 89 THR A O 1
ATOM 713 N N . ALA A 1 90 ? 12.520 -7.244 -3.005 1.00 95.62 90 ALA A N 1
ATOM 714 C CA . ALA A 1 90 ? 12.215 -5.837 -3.220 1.00 95.62 90 ALA A CA 1
ATOM 715 C C . ALA A 1 90 ? 10.875 -5.643 -3.947 1.00 95.62 90 ALA A C 1
ATOM 717 O O . ALA A 1 90 ? 10.156 -4.692 -3.637 1.00 95.62 90 ALA A O 1
ATOM 718 N N . CYS A 1 91 ? 10.516 -6.533 -4.878 1.00 96.75 91 CYS A N 1
ATOM 719 C CA . CYS A 1 91 ? 9.198 -6.519 -5.513 1.00 96.75 91 CYS A CA 1
ATOM 720 C C . CYS A 1 91 ? 8.082 -6.783 -4.498 1.00 96.75 91 CYS A C 1
ATOM 722 O O . CYS A 1 91 ? 7.098 -6.047 -4.500 1.00 96.75 91 CYS A O 1
ATOM 724 N N . GLU A 1 92 ? 8.259 -7.752 -3.598 1.00 95.69 92 GLU A N 1
ATOM 725 C CA . GLU A 1 92 ? 7.301 -8.064 -2.532 1.00 95.69 92 GLU A CA 1
ATOM 726 C C . GLU A 1 92 ? 7.085 -6.875 -1.593 1.00 95.69 92 GLU A C 1
ATOM 728 O O . GLU A 1 92 ? 5.946 -6.517 -1.300 1.00 95.69 92 GLU A O 1
ATOM 733 N N . VAL A 1 93 ? 8.160 -6.204 -1.158 1.00 96.38 93 VAL A N 1
ATOM 734 C CA . VAL A 1 93 ? 8.045 -5.008 -0.306 1.00 96.38 93 VAL A CA 1
ATOM 735 C C . VAL A 1 93 ? 7.266 -3.903 -1.020 1.00 96.38 93 VAL A C 1
ATOM 737 O O . VAL A 1 93 ? 6.392 -3.281 -0.415 1.00 96.38 93 VAL A O 1
ATOM 740 N N . MET A 1 94 ? 7.556 -3.662 -2.301 1.00 96.88 94 MET A N 1
ATOM 741 C CA . MET A 1 94 ? 6.849 -2.653 -3.093 1.00 96.88 94 MET A CA 1
ATOM 742 C C . MET A 1 94 ? 5.372 -3.008 -3.290 1.00 96.88 94 MET A C 1
ATOM 744 O O . MET A 1 94 ? 4.516 -2.135 -3.150 1.00 96.88 94 MET A O 1
ATOM 748 N N . LEU A 1 95 ? 5.066 -4.276 -3.565 1.00 95.62 95 LEU A N 1
ATOM 749 C CA . LEU A 1 95 ? 3.699 -4.759 -3.743 1.00 95.62 95 LEU A CA 1
ATOM 750 C C . LEU A 1 95 ? 2.894 -4.651 -2.440 1.00 95.62 95 LEU A C 1
ATOM 752 O O . LEU A 1 95 ? 1.807 -4.080 -2.437 1.00 95.62 95 LEU A O 1
ATOM 756 N N . ASN A 1 96 ? 3.454 -5.118 -1.323 1.00 94.19 96 ASN A N 1
ATOM 757 C CA . ASN A 1 96 ? 2.810 -5.054 -0.010 1.00 94.19 96 ASN A CA 1
ATOM 758 C C . ASN A 1 96 ? 2.603 -3.607 0.452 1.00 94.19 96 ASN A C 1
ATOM 760 O O . ASN A 1 96 ? 1.559 -3.283 1.010 1.00 94.19 96 ASN A O 1
ATOM 764 N N . GLY A 1 97 ? 3.571 -2.721 0.199 1.00 95.19 97 GLY A N 1
ATOM 765 C CA . GLY A 1 97 ? 3.433 -1.298 0.502 1.00 95.19 97 GLY A CA 1
ATOM 766 C C . GLY A 1 97 ? 2.339 -0.627 -0.322 1.00 95.19 97 GLY A C 1
ATOM 767 O O . GLY A 1 97 ? 1.534 0.115 0.235 1.00 95.19 97 GLY A O 1
ATOM 768 N N . TRP A 1 98 ? 2.256 -0.929 -1.620 1.00 96.00 98 TRP A N 1
ATOM 769 C CA . TRP A 1 98 ? 1.181 -0.426 -2.475 1.00 96.00 98 TRP A CA 1
ATOM 770 C C . TRP A 1 98 ? -0.188 -0.928 -2.012 1.00 96.00 98 TRP A C 1
ATOM 772 O O . TRP A 1 98 ? -1.091 -0.115 -1.816 1.00 96.00 98 TRP A O 1
ATOM 782 N N . ASN A 1 99 ? -0.336 -2.238 -1.794 1.00 93.94 99 ASN A N 1
ATOM 783 C CA . ASN A 1 99 ? -1.593 -2.835 -1.337 1.00 93.94 99 ASN A CA 1
ATOM 784 C C . ASN A 1 99 ? -2.038 -2.224 -0.005 1.00 93.94 99 ASN A C 1
ATOM 786 O O . ASN A 1 99 ? -3.178 -1.800 0.120 1.00 93.94 99 ASN A O 1
ATOM 790 N N . PHE A 1 100 ? -1.121 -2.053 0.950 1.00 93.38 100 PHE A N 1
ATOM 791 C CA . PHE A 1 100 ? -1.432 -1.402 2.222 1.00 93.38 100 PHE A CA 1
ATOM 792 C C . PHE A 1 100 ? -1.952 0.033 2.048 1.00 93.38 100 PHE A C 1
ATOM 794 O O . PHE A 1 100 ? -2.896 0.440 2.729 1.00 93.38 100 PHE A O 1
ATOM 801 N N . ILE A 1 101 ? -1.336 0.821 1.158 1.00 93.19 101 ILE A N 1
ATOM 802 C CA . ILE A 1 101 ? -1.788 2.186 0.853 1.00 93.19 101 ILE A CA 1
ATOM 803 C C . ILE A 1 101 ? -3.203 2.145 0.268 1.00 93.19 101 ILE A C 1
ATOM 805 O O . ILE A 1 101 ? -4.077 2.884 0.722 1.00 93.19 101 ILE A O 1
ATOM 809 N N . GLU A 1 102 ? -3.455 1.258 -0.695 1.00 93.25 102 GLU A N 1
ATOM 810 C CA . GLU A 1 102 ? -4.778 1.106 -1.297 1.00 93.25 102 GLU A CA 1
ATOM 811 C C . GLU A 1 102 ? -5.840 0.660 -0.279 1.00 93.25 102 GLU A C 1
ATOM 813 O O . GLU A 1 102 ? -6.936 1.225 -0.249 1.00 93.25 102 GLU A O 1
ATOM 818 N N . ASP A 1 103 ? -5.518 -0.290 0.592 1.00 92.56 103 ASP A N 1
ATOM 819 C CA . ASP A 1 103 ? -6.428 -0.790 1.623 1.00 92.56 103 ASP A CA 1
ATOM 820 C C . ASP A 1 103 ? -6.775 0.306 2.633 1.00 92.56 103 ASP A C 1
ATOM 822 O O . ASP A 1 103 ? -7.927 0.426 3.062 1.00 92.56 103 ASP A O 1
ATOM 826 N N . LEU A 1 104 ? -5.821 1.177 2.986 1.00 90.25 104 LEU A N 1
ATOM 827 C CA . LEU A 1 104 ? -6.120 2.359 3.794 1.00 90.25 104 LEU A CA 1
ATOM 828 C C . LEU A 1 104 ? -7.040 3.334 3.053 1.00 90.25 104 LEU A C 1
ATOM 830 O O . LEU A 1 104 ? -8.021 3.801 3.632 1.00 90.25 104 LEU A O 1
ATOM 834 N N . ILE A 1 105 ? -6.773 3.625 1.781 1.00 91.56 105 ILE A N 1
ATOM 835 C CA . ILE A 1 105 ? -7.626 4.492 0.955 1.00 91.56 105 ILE A CA 1
ATOM 836 C C . ILE A 1 105 ? -9.065 3.967 0.925 1.00 91.56 105 ILE A C 1
ATOM 838 O O . ILE A 1 105 ? -10.003 4.737 1.150 1.00 91.56 105 ILE A O 1
ATOM 842 N N . ARG A 1 106 ? -9.243 2.656 0.718 1.00 91.44 106 ARG A N 1
ATOM 843 C CA . ARG A 1 106 ? -10.552 1.984 0.761 1.00 91.44 106 ARG A CA 1
ATOM 844 C C . ARG A 1 106 ? -11.191 2.090 2.142 1.00 91.44 106 ARG A C 1
ATOM 846 O O . ARG A 1 106 ? -12.353 2.472 2.248 1.00 91.44 106 ARG A O 1
ATOM 853 N N . THR A 1 107 ? -10.420 1.846 3.201 1.00 89.44 107 THR A N 1
ATOM 854 C CA . THR A 1 107 ? -10.875 1.949 4.600 1.00 89.44 107 THR A CA 1
ATOM 855 C C . THR A 1 107 ? -11.487 3.318 4.910 1.00 89.44 107 THR A C 1
ATOM 857 O O . THR A 1 107 ? -12.480 3.414 5.633 1.00 89.44 107 THR A O 1
ATOM 860 N N . PHE A 1 108 ? -10.923 4.392 4.356 1.00 87.75 108 PHE A N 1
ATOM 861 C CA . PHE A 1 108 ? -11.399 5.761 4.571 1.00 87.75 108 PHE A CA 1
ATOM 862 C C . PHE A 1 108 ? -12.319 6.297 3.466 1.00 87.75 108 PHE A C 1
ATOM 864 O O . PHE A 1 108 ? -12.713 7.462 3.538 1.00 87.75 108 PHE A O 1
ATOM 871 N N . ALA A 1 109 ? -12.703 5.465 2.492 1.00 90.00 109 ALA A N 1
ATOM 872 C CA . ALA A 1 109 ? -13.524 5.846 1.340 1.00 90.00 109 ALA A CA 1
ATOM 873 C C . ALA A 1 109 ? -12.961 7.063 0.574 1.00 90.00 109 ALA A C 1
ATOM 875 O O . ALA A 1 109 ? -13.681 8.001 0.230 1.00 90.00 109 ALA A O 1
ATOM 876 N N . LEU A 1 110 ? -11.645 7.068 0.338 1.00 90.75 110 LEU A N 1
ATOM 877 C CA . LEU A 1 110 ? -10.932 8.133 -0.373 1.00 90.75 110 LEU A CA 1
ATOM 878 C C . LEU A 1 110 ? -10.859 7.832 -1.881 1.00 90.75 110 LEU A C 1
ATOM 880 O O . LEU A 1 110 ? -9.776 7.768 -2.460 1.00 90.75 110 LEU A O 1
ATOM 884 N N . ASP A 1 111 ? -12.012 7.644 -2.529 1.00 91.06 111 ASP A N 1
ATOM 885 C CA . ASP A 1 111 ? -12.111 7.126 -3.907 1.00 91.06 111 ASP A CA 1
ATOM 886 C C . ASP A 1 111 ? -11.277 7.915 -4.932 1.00 91.06 111 ASP A C 1
ATOM 888 O O . ASP A 1 111 ? -10.643 7.320 -5.800 1.00 91.06 111 ASP A O 1
ATOM 892 N N . ALA A 1 112 ? -11.180 9.239 -4.783 1.00 92.06 112 ALA A N 1
ATOM 893 C CA . ALA A 1 112 ? -10.351 10.077 -5.654 1.00 92.06 112 ALA A CA 1
ATOM 894 C C . ALA A 1 112 ? -8.849 9.721 -5.590 1.00 92.06 112 ALA A C 1
ATOM 896 O O . ALA A 1 112 ? -8.151 9.780 -6.602 1.00 92.06 112 ALA A O 1
ATOM 897 N N . LEU A 1 113 ? -8.339 9.318 -4.418 1.00 93.25 113 LEU A N 1
ATOM 898 C CA . LEU A 1 113 ? -6.961 8.828 -4.275 1.00 93.25 113 LEU A CA 1
ATOM 899 C C . LEU A 1 113 ? -6.804 7.425 -4.856 1.00 93.25 113 LEU A C 1
ATOM 901 O O . LEU A 1 113 ? -5.752 7.088 -5.396 1.00 93.25 113 LEU A O 1
ATOM 905 N N . ARG A 1 114 ? -7.856 6.605 -4.782 1.00 92.12 114 ARG A N 1
ATOM 906 C CA . ARG A 1 114 ? -7.849 5.277 -5.393 1.00 92.12 114 ARG A CA 1
ATOM 907 C C . ARG A 1 114 ? -7.735 5.378 -6.910 1.00 92.12 114 ARG A C 1
ATOM 909 O O . ARG A 1 114 ? -6.917 4.686 -7.503 1.00 92.12 114 ARG A O 1
ATOM 916 N N . GLU A 1 115 ? -8.500 6.265 -7.537 1.00 93.25 115 GLU A N 1
ATOM 917 C CA . GLU A 1 115 ? -8.441 6.491 -8.988 1.00 93.25 115 GLU A CA 1
ATOM 918 C C . GLU A 1 115 ? -7.032 6.882 -9.457 1.00 93.25 115 GLU A C 1
ATOM 920 O O . GLU A 1 115 ? -6.560 6.372 -10.473 1.00 93.25 115 GLU A O 1
ATOM 925 N N . LYS A 1 116 ? -6.321 7.702 -8.673 1.00 94.00 116 LYS A N 1
ATOM 926 C CA . LYS A 1 116 ? -4.922 8.087 -8.918 1.00 94.00 116 LYS A CA 1
ATOM 927 C C . LYS A 1 116 ? -3.951 6.896 -8.949 1.00 94.00 116 LYS A C 1
ATOM 929 O O . LYS A 1 116 ? -2.985 6.928 -9.710 1.00 94.00 116 LYS A O 1
ATOM 934 N N . LEU A 1 117 ? -4.178 5.861 -8.135 1.00 93.38 117 LEU A N 1
ATOM 935 C CA . LEU A 1 117 ? -3.351 4.644 -8.130 1.00 93.38 117 LEU A CA 1
ATOM 936 C C . LEU A 1 117 ? -3.681 3.692 -9.285 1.00 93.38 117 LEU A C 1
ATOM 938 O O . LEU A 1 117 ? -2.828 2.907 -9.683 1.00 93.38 117 LEU A O 1
ATOM 942 N N . HIS A 1 118 ? -4.889 3.782 -9.843 1.00 93.38 118 HIS A N 1
ATOM 943 C CA . HIS A 1 118 ? -5.397 2.870 -10.874 1.00 93.38 118 HIS A CA 1
ATOM 944 C C . HIS A 1 118 ? -5.309 3.435 -12.300 1.00 93.38 118 HIS A C 1
ATOM 946 O O . HIS A 1 118 ? -5.954 2.927 -13.224 1.00 93.38 118 HIS A O 1
ATOM 952 N N . GLU A 1 119 ? -4.502 4.479 -12.514 1.00 93.75 119 GLU A N 1
ATOM 953 C CA . GLU A 1 119 ? -4.223 5.001 -13.854 1.00 93.75 119 GLU A CA 1
ATOM 954 C C . GLU A 1 119 ? -3.614 3.895 -14.748 1.00 93.75 119 GLU A C 1
ATOM 956 O O . GLU A 1 119 ? -2.759 3.129 -14.290 1.00 93.75 119 GLU A O 1
ATOM 961 N N . PRO A 1 120 ? -3.980 3.796 -16.044 1.00 94.56 120 PRO A N 1
ATOM 962 C CA . PRO A 1 120 ? -3.578 2.667 -16.892 1.00 94.56 120 PRO A CA 1
ATOM 963 C C . PRO A 1 120 ? -2.068 2.398 -16.953 1.00 94.56 120 PRO A C 1
ATOM 965 O O . PRO A 1 120 ? -1.643 1.255 -17.119 1.00 94.56 120 PRO A O 1
ATOM 968 N N . GLN A 1 121 ? -1.240 3.438 -16.857 1.00 93.06 121 GLN A N 1
ATOM 969 C CA . GLN A 1 121 ? 0.214 3.316 -16.830 1.00 93.06 121 GLN A CA 1
ATOM 970 C C . GLN A 1 121 ? 0.730 2.817 -15.474 1.00 93.06 121 GLN A C 1
ATOM 972 O O . GLN A 1 121 ? 1.646 1.995 -15.458 1.00 93.06 121 GLN A O 1
ATOM 977 N N . LEU A 1 122 ? 0.128 3.250 -14.361 1.00 95.06 122 LEU A N 1
ATOM 978 C CA . LEU A 1 122 ? 0.459 2.745 -13.028 1.00 95.06 122 LEU A CA 1
ATOM 979 C C . LEU A 1 122 ? 0.079 1.272 -12.875 1.00 95.06 122 LEU A C 1
ATOM 981 O O . LEU A 1 122 ? 0.871 0.513 -12.327 1.00 95.06 122 LEU A O 1
ATOM 985 N N . ASN A 1 123 ? -1.045 0.833 -13.445 1.00 95.69 123 ASN A N 1
ATOM 986 C CA . ASN A 1 123 ? -1.434 -0.582 -13.412 1.00 95.69 123 ASN A CA 1
ATOM 987 C C . ASN A 1 123 ? -0.375 -1.483 -14.062 1.00 95.69 123 ASN A C 1
ATOM 989 O O . ASN A 1 123 ? -0.054 -2.544 -13.539 1.00 95.69 123 ASN A O 1
ATOM 993 N N . LYS A 1 124 ? 0.257 -1.030 -15.152 1.00 96.06 124 LYS A N 1
ATOM 994 C CA . LYS A 1 124 ? 1.379 -1.760 -15.766 1.00 96.06 124 LYS A CA 1
ATOM 995 C C . LYS A 1 124 ? 2.605 -1.808 -14.859 1.00 96.06 124 LYS A C 1
ATOM 997 O O . LYS A 1 124 ? 3.326 -2.799 -14.854 1.00 96.06 124 LYS A O 1
ATOM 1002 N N . VAL A 1 125 ? 2.867 -0.740 -14.106 1.00 95.75 125 VAL A N 1
ATOM 1003 C CA . VAL A 1 125 ? 3.948 -0.708 -13.110 1.00 95.75 125 VAL A CA 1
ATOM 1004 C C . VAL A 1 125 ? 3.649 -1.661 -11.951 1.00 95.75 125 VAL A C 1
ATOM 1006 O O . VAL A 1 125 ? 4.534 -2.413 -11.547 1.00 95.75 125 VAL A O 1
ATOM 1009 N N . TYR A 1 126 ? 2.407 -1.691 -11.471 1.00 96.75 126 TYR A N 1
ATOM 1010 C CA . TYR A 1 126 ? 1.947 -2.645 -10.466 1.00 96.75 126 TYR A CA 1
ATOM 1011 C C . TYR A 1 126 ? 2.134 -4.093 -10.941 1.00 96.75 126 TYR A C 1
ATOM 1013 O O . TYR A 1 126 ? 2.744 -4.899 -10.241 1.00 96.75 126 TYR A O 1
ATOM 1021 N N . GLU A 1 127 ? 1.710 -4.412 -12.170 1.00 96.38 127 GLU A N 1
ATOM 1022 C CA . GLU A 1 127 ? 1.909 -5.735 -12.778 1.00 96.38 127 GLU A CA 1
ATOM 1023 C C . GLU A 1 127 ? 3.388 -6.142 -12.800 1.00 96.38 127 GLU A C 1
ATOM 1025 O O . GLU A 1 127 ? 3.712 -7.298 -12.533 1.00 96.38 127 GLU A O 1
ATOM 1030 N N . LYS A 1 128 ? 4.311 -5.204 -13.062 1.00 96.06 128 LYS A N 1
ATOM 1031 C CA . LYS A 1 128 ? 5.749 -5.501 -12.999 1.00 96.06 128 LYS A CA 1
ATOM 1032 C C . LYS A 1 128 ? 6.183 -5.934 -11.601 1.00 96.06 128 LYS A C 1
ATOM 1034 O O . LYS A 1 128 ? 6.950 -6.887 -11.505 1.00 96.06 128 LYS A O 1
ATOM 1039 N N . PHE A 1 129 ? 5.718 -5.273 -10.541 1.00 96.75 129 PHE A N 1
ATOM 1040 C CA . PHE A 1 129 ? 6.006 -5.723 -9.177 1.00 96.75 129 PHE A CA 1
ATOM 1041 C C . PHE A 1 129 ? 5.385 -7.093 -8.907 1.00 96.75 129 PHE A C 1
ATOM 1043 O O . PHE A 1 129 ? 6.081 -7.981 -8.426 1.00 96.75 129 PHE A O 1
ATOM 1050 N N . PHE A 1 130 ? 4.126 -7.298 -9.299 1.00 96.75 130 PHE A N 1
ATOM 1051 C CA . PHE A 1 130 ? 3.424 -8.569 -9.122 1.00 96.75 130 PHE A CA 1
ATOM 1052 C C . PHE A 1 130 ? 4.162 -9.746 -9.776 1.00 96.75 130 PHE A C 1
ATOM 1054 O O . PHE A 1 130 ? 4.504 -10.715 -9.101 1.00 96.75 130 PHE A O 1
ATOM 1061 N N . TYR A 1 131 ? 4.492 -9.652 -11.067 1.00 96.25 131 TYR A N 1
ATOM 1062 C CA . TYR A 1 131 ? 5.267 -10.697 -11.741 1.00 96.25 131 TYR A CA 1
ATOM 1063 C C . TYR A 1 131 ? 6.702 -10.790 -11.205 1.00 96.25 131 TYR A C 1
ATOM 1065 O O . TYR A 1 131 ? 7.295 -11.866 -11.221 1.00 96.25 131 TYR A O 1
ATOM 1073 N N . GLY A 1 132 ? 7.264 -9.680 -10.714 1.00 96.44 132 GLY A N 1
ATOM 1074 C CA . GLY A 1 132 ? 8.593 -9.631 -10.099 1.00 96.44 132 GLY A CA 1
ATOM 1075 C C . GLY A 1 132 ? 8.685 -10.407 -8.786 1.00 96.44 132 GLY A C 1
ATOM 1076 O O . GLY A 1 132 ? 9.772 -10.856 -8.434 1.00 96.44 132 GLY A O 1
ATOM 1077 N N . CYS A 1 133 ? 7.552 -10.640 -8.116 1.00 96.56 133 CYS A N 1
ATOM 1078 C CA . CYS A 1 133 ? 7.458 -11.509 -6.940 1.00 96.56 133 CYS A CA 1
ATOM 1079 C C . CYS A 1 133 ? 7.586 -13.004 -7.284 1.00 96.56 133 CYS A C 1
ATOM 1081 O O . CYS A 1 133 ? 7.605 -13.828 -6.386 1.00 96.56 133 CYS A O 1
ATOM 1083 N N . ASN A 1 134 ? 7.612 -13.382 -8.570 1.00 96.12 134 ASN A N 1
ATOM 1084 C CA . ASN A 1 134 ? 7.833 -14.757 -9.037 1.00 96.12 134 ASN A CA 1
ATOM 1085 C C . ASN A 1 134 ? 6.985 -15.855 -8.352 1.00 96.12 134 ASN A C 1
ATOM 1087 O O . ASN A 1 134 ? 7.398 -17.012 -8.259 1.00 96.12 134 ASN A O 1
ATOM 1091 N N . ILE A 1 135 ? 5.764 -15.509 -7.931 1.00 94.00 135 ILE A N 1
ATOM 1092 C CA . ILE A 1 135 ? 4.868 -16.393 -7.179 1.00 94.00 135 ILE A CA 1
ATOM 1093 C C . ILE A 1 135 ? 4.601 -17.675 -7.980 1.00 94.00 135 ILE A C 1
ATOM 1095 O O . ILE A 1 135 ? 4.091 -17.627 -9.100 1.00 94.00 135 ILE A O 1
ATOM 1099 N N . ALA A 1 136 ? 4.864 -18.839 -7.379 1.00 92.75 136 ALA A N 1
ATOM 1100 C CA . ALA A 1 136 ? 4.792 -20.145 -8.050 1.00 92.75 136 ALA A CA 1
ATOM 1101 C C . ALA A 1 136 ? 3.432 -20.463 -8.705 1.00 92.75 136 ALA A C 1
ATOM 1103 O O . ALA A 1 136 ? 3.361 -21.257 -9.641 1.00 92.75 136 ALA A O 1
ATOM 1104 N N . ALA A 1 137 ? 2.347 -19.852 -8.223 1.00 92.88 137 ALA A N 1
ATOM 1105 C CA . ALA A 1 137 ? 1.010 -20.011 -8.791 1.00 92.88 137 ALA A CA 1
ATOM 1106 C C . ALA A 1 137 ? 0.853 -19.368 -10.184 1.00 92.88 137 ALA A C 1
ATOM 1108 O O . ALA A 1 137 ? 0.000 -19.801 -10.957 1.00 92.88 137 ALA A O 1
ATOM 1109 N N . VAL A 1 138 ? 1.653 -18.346 -10.503 1.00 92.94 138 VAL A N 1
ATOM 1110 C CA . VAL A 1 138 ? 1.588 -17.597 -11.773 1.00 92.94 138 VAL A CA 1
ATOM 1111 C C . VAL A 1 138 ? 2.892 -17.650 -12.570 1.00 92.94 138 VAL A C 1
ATOM 1113 O O . VAL A 1 138 ? 2.869 -17.428 -13.779 1.00 92.94 138 VAL A O 1
ATOM 1116 N N . THR A 1 139 ? 4.012 -17.991 -11.931 1.00 93.19 139 THR A N 1
ATOM 1117 C CA . THR A 1 139 ? 5.317 -18.149 -12.577 1.00 93.19 139 THR A CA 1
ATOM 1118 C C . THR A 1 139 ? 5.563 -19.619 -12.924 1.00 93.19 139 THR A C 1
ATOM 1120 O O . THR A 1 139 ? 5.673 -20.453 -12.022 1.00 93.19 139 THR A O 1
ATOM 1123 N N . PRO A 1 140 ? 5.673 -19.976 -14.219 1.00 92.56 140 PRO A N 1
ATOM 1124 C CA . PRO A 1 140 ? 5.955 -21.348 -14.626 1.00 92.56 140 PRO A CA 1
ATOM 1125 C C . PRO A 1 140 ? 7.274 -21.870 -14.047 1.00 92.56 140 PRO A C 1
ATOM 1127 O O . PRO A 1 140 ? 8.254 -21.137 -13.924 1.00 92.56 140 PRO A O 1
ATOM 1130 N N . SER A 1 141 ? 7.322 -23.169 -13.743 1.00 93.31 141 SER A N 1
ATOM 1131 C CA . SER A 1 141 ? 8.535 -23.805 -13.218 1.00 93.31 141 SER A CA 1
ATOM 1132 C C . SER A 1 141 ? 9.725 -23.622 -14.169 1.00 93.31 141 SER A C 1
ATOM 1134 O O . SER A 1 141 ? 9.617 -23.874 -15.369 1.00 93.31 141 SER A O 1
ATOM 1136 N N . GLY A 1 142 ? 10.863 -23.184 -13.625 1.00 92.44 142 GLY A N 1
ATOM 1137 C CA . GLY A 1 142 ? 12.078 -22.895 -14.395 1.00 92.44 142 GLY A CA 1
ATOM 1138 C C . GLY A 1 142 ? 12.073 -21.541 -15.114 1.00 92.44 142 GLY A C 1
ATOM 1139 O O . GLY A 1 142 ? 13.064 -21.201 -15.759 1.00 92.44 142 GLY A O 1
ATOM 1140 N N . CYS A 1 143 ? 10.997 -20.760 -14.998 1.00 92.75 143 CYS A N 1
ATOM 1141 C CA . CYS A 1 143 ? 10.936 -19.380 -15.459 1.00 92.75 143 CYS A CA 1
ATOM 1142 C C . CYS A 1 143 ? 11.128 -18.405 -14.293 1.00 92.75 143 CYS A C 1
ATOM 1144 O O . CYS A 1 143 ? 10.904 -18.740 -13.133 1.00 92.75 143 CYS A O 1
ATOM 1146 N N . GLY A 1 144 ? 11.530 -17.182 -14.628 1.00 92.50 144 GLY A N 1
ATOM 1147 C CA . GLY A 1 144 ? 11.602 -16.067 -13.697 1.00 92.50 144 GLY A CA 1
ATOM 1148 C C . GLY A 1 144 ? 11.447 -14.756 -14.453 1.00 92.50 144 GLY A C 1
ATOM 1149 O O . GLY A 1 144 ? 11.824 -14.651 -15.624 1.00 92.50 144 GLY A O 1
ATOM 1150 N N . TYR A 1 145 ? 10.870 -13.768 -13.790 1.00 94.81 145 TYR A N 1
ATOM 1151 C CA . TYR A 1 145 ? 10.722 -12.419 -14.293 1.00 94.81 145 TYR A CA 1
ATOM 1152 C C . TYR A 1 145 ? 11.497 -11.454 -13.402 1.00 94.81 145 TYR A C 1
ATOM 1154 O O . TYR A 1 145 ? 11.387 -11.466 -12.177 1.00 94.81 145 TYR A O 1
ATOM 1162 N N . THR A 1 146 ? 12.286 -10.601 -14.044 1.00 94.19 146 THR A N 1
ATOM 1163 C CA . THR A 1 146 ? 13.020 -9.523 -13.391 1.00 94.19 146 THR A CA 1
ATOM 1164 C C . THR A 1 146 ? 12.569 -8.212 -14.024 1.00 94.19 146 THR A C 1
ATOM 1166 O O . THR A 1 146 ? 12.784 -8.025 -15.227 1.00 94.19 146 THR A O 1
ATOM 1169 N N . PRO A 1 147 ? 11.933 -7.304 -13.263 1.00 93.56 147 PRO A N 1
ATOM 1170 C CA . PRO A 1 147 ? 11.442 -6.053 -13.815 1.00 93.56 147 PRO A CA 1
ATOM 1171 C C . PRO A 1 147 ? 12.575 -5.201 -14.383 1.00 93.56 147 PRO A C 1
ATOM 1173 O O . PRO A 1 147 ? 13.572 -4.940 -13.709 1.00 93.56 147 PRO A O 1
ATOM 1176 N N . LEU A 1 148 ? 12.382 -4.712 -15.608 1.00 91.75 148 LEU A N 1
ATOM 1177 C CA . LEU A 1 148 ? 13.215 -3.662 -16.182 1.00 91.75 148 LEU A CA 1
ATOM 1178 C C . LEU A 1 148 ? 12.470 -2.328 -16.125 1.00 91.75 148 LEU A C 1
ATOM 1180 O O . LEU A 1 148 ? 11.369 -2.198 -16.672 1.00 91.75 148 LEU A O 1
ATOM 1184 N N . TRP A 1 149 ? 13.098 -1.339 -15.495 1.00 92.50 149 TRP A N 1
ATOM 1185 C CA . TRP A 1 149 ? 12.502 -0.033 -15.228 1.00 92.50 149 TRP A CA 1
ATOM 1186 C C . TRP A 1 149 ? 12.925 1.020 -16.246 1.00 92.50 149 TRP A C 1
ATOM 1188 O O . TRP A 1 149 ? 14.119 1.268 -16.449 1.00 92.50 149 TRP A O 1
ATOM 1198 N N . GLN A 1 150 ? 11.936 1.668 -16.858 1.00 92.12 150 GLN A N 1
ATOM 1199 C CA . GLN A 1 150 ? 12.141 2.824 -17.722 1.00 92.12 150 GLN A CA 1
ATOM 1200 C C . GLN A 1 150 ? 12.070 4.125 -16.908 1.00 92.12 150 GLN A C 1
ATOM 1202 O O . GLN A 1 150 ? 11.263 4.219 -15.981 1.00 92.12 150 GLN A O 1
ATOM 1207 N N . PRO A 1 151 ? 12.848 5.166 -17.263 1.00 92.81 151 PRO A N 1
ATOM 1208 C CA . PRO A 1 151 ? 12.835 6.429 -16.526 1.00 92.81 151 PRO A CA 1
ATOM 1209 C C . PRO A 1 151 ? 11.431 7.036 -16.329 1.00 92.81 151 PRO A C 1
ATOM 1211 O O . PRO A 1 151 ? 11.130 7.433 -15.203 1.00 92.81 151 PRO A O 1
ATOM 1214 N N . PRO A 1 152 ? 10.541 7.068 -17.347 1.00 93.31 152 PRO A N 1
ATOM 1215 C CA . PRO A 1 152 ? 9.189 7.597 -17.167 1.00 93.31 152 PRO A CA 1
ATOM 1216 C C . PRO A 1 152 ? 8.340 6.803 -16.167 1.00 93.31 152 PRO A C 1
ATOM 1218 O O . PRO A 1 152 ? 7.524 7.391 -15.469 1.00 93.31 152 PRO A O 1
ATOM 1221 N N . GLU A 1 153 ? 8.538 5.484 -16.075 1.00 94.50 153 GLU A N 1
ATOM 1222 C CA . GLU A 1 153 ? 7.814 4.627 -15.127 1.00 94.50 153 GLU A CA 1
ATOM 1223 C C . GLU A 1 153 ? 8.236 4.935 -13.691 1.00 94.50 153 GLU A C 1
ATOM 1225 O O . GLU A 1 153 ? 7.392 5.087 -12.815 1.00 94.50 153 GLU A O 1
ATOM 1230 N N . VAL A 1 154 ? 9.545 5.077 -13.460 1.00 93.44 154 VAL A N 1
ATOM 1231 C CA . VAL A 1 154 ? 10.105 5.379 -12.135 1.00 93.44 154 VAL A CA 1
ATOM 1232 C C . VAL A 1 154 ? 9.658 6.753 -11.644 1.00 93.44 154 VAL A C 1
ATOM 1234 O O . VAL A 1 154 ? 9.293 6.893 -10.478 1.00 93.44 154 VAL A O 1
ATOM 1237 N N . LEU A 1 155 ? 9.695 7.767 -12.515 1.00 93.31 155 LEU A N 1
ATOM 1238 C CA . LEU A 1 155 ? 9.260 9.122 -12.169 1.00 93.31 155 LEU A CA 1
ATOM 1239 C C . LEU A 1 155 ? 7.776 9.138 -11.799 1.00 93.31 155 LEU A C 1
ATOM 1241 O O . LEU A 1 155 ? 7.430 9.572 -10.705 1.00 93.31 155 LEU A O 1
ATOM 1245 N N . MET A 1 156 ? 6.935 8.567 -12.659 1.00 94.50 156 MET A N 1
ATOM 1246 C CA . MET A 1 156 ? 5.494 8.470 -12.439 1.00 94.50 156 MET A CA 1
ATOM 1247 C C . MET A 1 156 ? 5.155 7.722 -11.147 1.00 94.50 156 MET A C 1
ATOM 1249 O O . MET A 1 156 ? 4.346 8.197 -10.357 1.00 94.50 156 MET A O 1
ATOM 1253 N N . LEU A 1 157 ? 5.794 6.572 -10.910 1.00 95.12 157 LEU A N 1
ATOM 1254 C CA . LEU A 1 157 ? 5.590 5.773 -9.705 1.00 95.12 157 LEU A CA 1
ATOM 1255 C C . LEU A 1 157 ? 5.906 6.574 -8.438 1.00 95.12 157 LEU A C 1
ATOM 1257 O O . LEU A 1 157 ? 5.128 6.571 -7.487 1.00 95.12 157 LEU A O 1
ATOM 1261 N N . ARG A 1 158 ? 7.053 7.261 -8.427 1.00 94.81 158 ARG A N 1
ATOM 1262 C CA . ARG A 1 158 ? 7.492 8.075 -7.289 1.00 94.81 158 ARG A CA 1
ATOM 1263 C C . ARG A 1 158 ? 6.547 9.220 -7.017 1.00 94.81 158 ARG A C 1
ATOM 1265 O O . ARG A 1 158 ? 6.106 9.370 -5.884 1.00 94.81 158 ARG A O 1
ATOM 1272 N N . GLU A 1 159 ? 6.267 10.012 -8.046 1.00 94.50 159 GLU A N 1
ATOM 1273 C CA . GLU A 1 159 ? 5.381 11.165 -7.939 1.00 94.50 159 GLU A CA 1
ATOM 1274 C C . GLU A 1 159 ? 4.027 10.726 -7.399 1.00 94.50 159 GLU A C 1
ATOM 1276 O O . GLU A 1 159 ? 3.544 11.301 -6.430 1.00 94.50 159 GLU A O 1
ATOM 1281 N N . ARG A 1 160 ? 3.460 9.65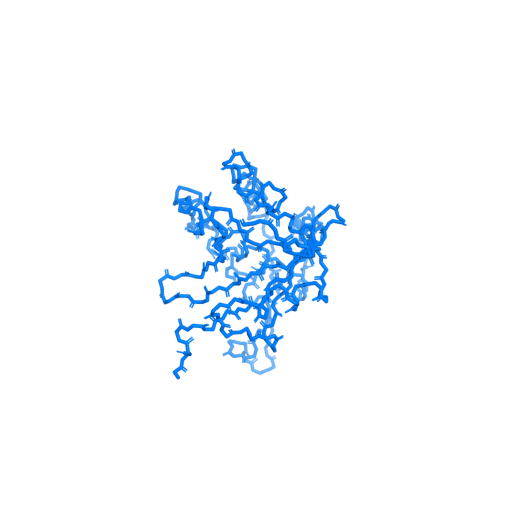0 -7.952 1.00 95.50 160 ARG A N 1
ATOM 1282 C CA . ARG A 1 160 ? 2.118 9.219 -7.581 1.00 95.50 160 ARG A CA 1
ATOM 1283 C C . ARG A 1 160 ? 2.034 8.608 -6.187 1.00 95.50 160 ARG A C 1
ATOM 1285 O O . ARG A 1 160 ? 1.110 8.941 -5.456 1.00 95.50 160 ARG A O 1
ATOM 1292 N N . LEU A 1 161 ? 2.977 7.745 -5.799 1.00 94.88 161 LEU A N 1
ATOM 1293 C CA . LEU A 1 161 ? 2.968 7.150 -4.458 1.00 94.88 161 LEU A CA 1
ATOM 1294 C C . LEU A 1 161 ? 3.226 8.191 -3.366 1.00 94.88 161 LEU A C 1
ATOM 1296 O O . LEU A 1 161 ? 2.604 8.113 -2.312 1.00 94.88 161 LEU A O 1
ATOM 1300 N N . VAL A 1 162 ? 4.109 9.165 -3.611 1.00 93.00 162 VAL A N 1
ATOM 1301 C CA . VAL A 1 162 ? 4.352 10.265 -2.665 1.00 93.00 162 VAL A CA 1
ATOM 1302 C C . VAL A 1 162 ? 3.125 11.173 -2.567 1.00 93.00 162 VAL A C 1
ATOM 1304 O O . VAL A 1 162 ? 2.679 11.448 -1.459 1.00 93.00 162 VAL A O 1
ATOM 1307 N N . ASP A 1 163 ? 2.544 11.572 -3.702 1.00 93.88 163 ASP A N 1
ATOM 1308 C CA . ASP A 1 163 ? 1.332 12.404 -3.759 1.00 93.88 163 ASP A CA 1
ATOM 1309 C C . ASP A 1 163 ? 0.171 11.760 -2.990 1.00 93.88 163 ASP A C 1
ATOM 1311 O O . ASP A 1 163 ? -0.413 12.366 -2.095 1.00 93.88 163 ASP A O 1
ATOM 1315 N N . VAL A 1 164 ? -0.114 10.488 -3.275 1.00 93.75 164 VAL A N 1
ATOM 1316 C CA . VAL A 1 164 ? -1.187 9.744 -2.607 1.00 93.75 164 VAL A CA 1
ATOM 1317 C C . VAL A 1 164 ? -0.917 9.586 -1.111 1.00 93.75 164 VAL A C 1
ATOM 1319 O O . VAL A 1 164 ? -1.828 9.782 -0.308 1.00 93.75 164 VAL A O 1
ATOM 1322 N N . TRP A 1 165 ? 0.319 9.269 -0.718 1.00 90.81 165 TRP A N 1
ATOM 1323 C CA . TRP A 1 165 ? 0.690 9.121 0.689 1.00 90.81 165 TRP A CA 1
ATOM 1324 C C . TRP A 1 165 ? 0.525 10.426 1.478 1.00 90.81 165 TRP A C 1
ATOM 1326 O O . TRP A 1 165 ? -0.023 10.418 2.583 1.00 90.81 165 TRP A O 1
ATOM 1336 N N . ASP A 1 166 ? 0.953 11.552 0.908 1.00 89.31 166 ASP A N 1
ATOM 1337 C CA . ASP A 1 166 ? 0.863 12.866 1.544 1.00 89.31 166 ASP A CA 1
ATOM 1338 C C . ASP A 1 166 ? -0.578 13.409 1.563 1.00 89.31 166 ASP A C 1
ATOM 1340 O O . ASP A 1 166 ? -1.014 13.983 2.565 1.00 89.31 166 ASP A O 1
ATOM 1344 N N . GLU A 1 167 ? -1.370 13.196 0.510 1.00 88.94 167 GLU A N 1
ATOM 1345 C CA . GLU A 1 167 ? -2.787 13.583 0.504 1.00 88.94 167 GLU A CA 1
ATOM 1346 C C . GLU A 1 167 ? -3.602 12.747 1.499 1.00 88.94 167 GLU A C 1
ATOM 1348 O O . GLU A 1 167 ? -4.377 13.289 2.292 1.00 88.94 167 GLU A O 1
ATOM 1353 N N . GLN A 1 168 ? -3.366 11.434 1.546 1.00 83.81 168 GLN A N 1
ATOM 1354 C CA . GLN A 1 168 ? -3.960 10.554 2.548 1.00 83.81 168 GLN A CA 1
ATOM 1355 C C . GLN A 1 168 ? -3.560 10.977 3.972 1.00 83.81 168 GLN A C 1
ATOM 1357 O O . GLN A 1 168 ? -4.371 10.930 4.904 1.00 83.81 168 GLN A O 1
ATOM 1362 N N . ALA A 1 169 ? -2.322 11.426 4.175 1.00 76.94 169 ALA A N 1
ATOM 1363 C CA . ALA A 1 169 ? -1.878 11.964 5.453 1.00 76.94 169 ALA A CA 1
ATOM 1364 C C . ALA A 1 169 ? -2.691 13.188 5.888 1.00 76.94 169 ALA A C 1
ATOM 1366 O O . ALA A 1 169 ? -3.091 13.287 7.051 1.00 76.94 169 ALA A O 1
ATOM 1367 N N . ALA A 1 170 ? -2.952 14.104 4.955 1.00 75.50 170 ALA A N 1
ATOM 1368 C CA . ALA A 1 170 ? -3.707 15.327 5.199 1.00 75.50 170 ALA A CA 1
ATOM 1369 C C . ALA A 1 170 ? -5.185 15.057 5.530 1.00 75.50 170 ALA A C 1
ATOM 1371 O O . ALA A 1 170 ? -5.786 15.807 6.299 1.00 75.50 170 ALA A O 1
ATOM 1372 N N . CYS A 1 171 ? -5.756 13.960 5.026 1.00 71.44 171 CYS A N 1
ATOM 1373 C CA . CYS A 1 171 ? -7.107 13.506 5.371 1.00 71.44 171 CYS A CA 1
ATOM 1374 C C . CYS A 1 171 ? -7.224 12.902 6.784 1.00 71.44 171 CYS A C 1
ATOM 1376 O O . CYS A 1 171 ? -8.303 12.460 7.173 1.00 71.44 171 CYS A O 1
ATOM 1378 N N . GLY A 1 172 ? -6.136 12.880 7.563 1.00 65.12 172 GLY A N 1
ATOM 1379 C CA . GLY A 1 172 ? -6.124 12.340 8.920 1.00 65.12 172 GLY A CA 1
ATOM 1380 C C . GLY A 1 172 ? -6.056 10.816 8.971 1.00 65.12 172 GLY A C 1
ATOM 1381 O O . GLY A 1 172 ? -6.287 10.252 10.030 1.00 65.12 172 GLY A O 1
ATOM 1382 N N . SER A 1 173 ? -5.722 10.149 7.861 1.00 61.06 173 SER A N 1
ATOM 1383 C CA . SER A 1 173 ? -5.676 8.683 7.732 1.00 61.06 173 SER A CA 1
ATOM 1384 C C . SER A 1 173 ? -4.298 8.051 7.983 1.00 61.06 173 SER A C 1
ATOM 1386 O O . SER A 1 173 ? -4.062 6.895 7.630 1.00 61.06 173 SER A O 1
ATOM 1388 N N . TYR A 1 174 ? -3.365 8.784 8.603 1.00 61.03 174 TYR A N 1
ATOM 1389 C CA . TYR A 1 174 ? -2.038 8.243 8.906 1.00 61.03 174 TYR A CA 1
ATOM 1390 C C . TYR A 1 174 ? -2.117 7.111 9.935 1.00 61.03 174 TYR A C 1
ATOM 1392 O O . TYR A 1 174 ? -2.738 7.307 10.985 1.00 61.03 174 TYR A O 1
ATOM 1400 N N . PRO A 1 175 ? -1.345 6.022 9.778 1.00 52.56 175 PRO A N 1
ATOM 1401 C CA . PRO A 1 175 ? -1.185 5.031 10.835 1.00 52.56 175 PRO A CA 1
ATOM 1402 C C . PRO A 1 175 ? -0.786 5.612 12.195 1.00 52.56 175 PRO A C 1
ATOM 1404 O O . PRO A 1 175 ? -0.958 4.927 13.186 1.00 52.56 175 PRO A O 1
ATOM 1407 N N . GLU A 1 176 ? -0.254 6.842 12.271 1.00 51.62 176 GLU A N 1
ATOM 1408 C CA . GLU A 1 176 ? 0.102 7.537 13.519 1.00 51.62 176 GLU A CA 1
ATOM 1409 C C . GLU A 1 176 ? -0.939 8.542 14.044 1.00 51.62 176 GLU A C 1
ATOM 1411 O O . GLU A 1 176 ? -0.915 8.846 15.237 1.00 51.62 176 GLU A O 1
ATOM 1416 N N . GLN A 1 177 ? -1.864 9.026 13.209 1.00 47.69 177 GLN A N 1
ATOM 1417 C CA 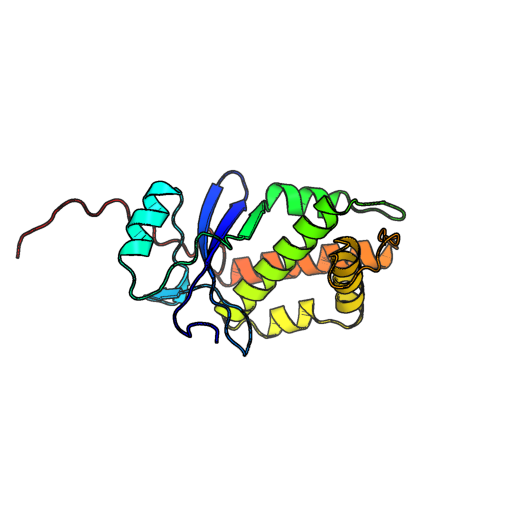. GLN A 1 177 ? -2.931 9.964 13.608 1.00 47.69 177 GLN A CA 1
ATOM 1418 C C . GLN A 1 177 ? -4.246 9.256 13.943 1.00 47.69 177 GLN A C 1
ATOM 1420 O O . GLN A 1 177 ? -5.133 9.833 14.565 1.00 47.69 177 GLN A O 1
ATOM 1425 N N . VAL A 1 178 ? -4.331 7.978 13.586 1.00 46.53 178 VAL A N 1
ATOM 1426 C CA . VAL A 1 178 ? -5.537 7.168 13.699 1.00 46.53 178 VAL A CA 1
ATOM 1427 C C . VAL A 1 178 ? -5.447 6.178 14.885 1.00 46.53 178 VAL A C 1
ATOM 1429 O O . VAL A 1 178 ? -6.312 5.338 15.094 1.00 46.53 178 VAL A O 1
ATOM 1432 N N . ILE A 1 179 ? -4.408 6.298 15.724 1.00 46.25 179 ILE A N 1
ATOM 1433 C CA . ILE A 1 179 ? -4.122 5.372 16.830 1.00 46.25 179 ILE A CA 1
ATOM 1434 C C . ILE A 1 179 ? -4.912 5.741 18.092 1.00 46.25 179 ILE A C 1
ATOM 1436 O O . ILE A 1 179 ? -4.539 6.660 18.828 1.00 46.25 179 ILE A O 1
ATOM 1440 N N . VAL A 1 180 ? -5.897 4.922 18.462 1.00 41.00 180 VAL A N 1
ATOM 1441 C CA . VAL A 1 180 ? -6.303 4.823 19.872 1.00 41.00 180 VAL A CA 1
ATOM 1442 C C . VAL A 1 180 ? -5.241 4.015 20.618 1.00 41.00 180 VAL A C 1
ATOM 1444 O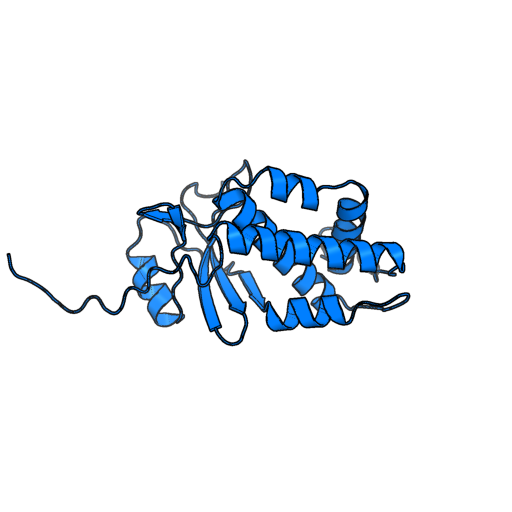 O . VAL A 1 180 ? -5.242 2.787 20.604 1.00 41.00 180 VAL A O 1
ATOM 1447 N N . ARG A 1 181 ? -4.328 4.700 21.317 1.00 42.12 181 ARG A N 1
ATOM 1448 C CA . ARG A 1 181 ? -3.423 4.045 22.272 1.00 42.12 181 ARG A CA 1
ATOM 1449 C C . ARG A 1 181 ? -4.224 3.666 23.516 1.00 42.12 181 ARG A C 1
ATOM 1451 O O . ARG A 1 181 ? -4.353 4.482 24.430 1.00 42.12 181 ARG A O 1
ATOM 1458 N N . ARG A 1 182 ? -4.748 2.440 23.602 1.00 41.03 182 ARG A N 1
ATOM 1459 C CA . ARG A 1 182 ? -5.245 1.924 24.888 1.00 41.03 182 ARG A CA 1
ATOM 1460 C C . ARG A 1 182 ? -4.055 1.655 25.810 1.00 41.03 182 ARG A C 1
ATOM 1462 O O . ARG A 1 182 ? -3.567 0.542 25.894 1.00 41.03 182 ARG A O 1
ATOM 1469 N N . ARG A 1 183 ? -3.608 2.670 26.556 1.00 33.53 183 ARG A N 1
ATOM 1470 C CA . ARG A 1 183 ? -2.799 2.431 27.759 1.00 33.53 183 ARG A CA 1
ATOM 1471 C C . ARG A 1 183 ? -3.669 1.690 28.769 1.00 33.53 183 ARG A C 1
ATOM 1473 O O . ARG A 1 183 ? -4.518 2.319 29.383 1.00 33.53 183 ARG A O 1
ATOM 1480 N N . GLY A 1 184 ? -3.428 0.390 28.917 1.00 34.28 184 GLY A N 1
ATOM 1481 C CA . GLY A 1 184 ? -3.775 -0.427 30.080 1.00 34.28 184 GLY A CA 1
ATOM 1482 C C . GLY A 1 184 ? -5.244 -0.414 30.513 1.00 34.28 184 GLY A C 1
ATOM 1483 O O . GLY A 1 184 ? -5.725 0.540 31.118 1.00 34.28 184 GLY A O 1
ATOM 1484 N N . TYR A 1 185 ? -5.916 -1.559 30.377 1.00 33.75 185 TYR A N 1
ATOM 1485 C CA . TYR A 1 185 ? -6.996 -1.917 31.302 1.00 33.75 185 TYR A CA 1
ATOM 1486 C C . TYR A 1 185 ? -6.396 -2.115 32.704 1.00 33.75 185 TYR A C 1
ATOM 1488 O O . TYR A 1 185 ? -6.130 -3.225 33.154 1.00 33.75 185 TYR A O 1
ATOM 1496 N N . GLY A 1 186 ? -6.122 -1.006 33.386 1.00 32.56 186 GLY A N 1
ATOM 1497 C CA . GLY A 1 186 ? -5.968 -0.970 34.827 1.00 32.56 186 GLY A CA 1
ATOM 1498 C C . GLY A 1 186 ? -7.359 -0.878 35.436 1.00 32.56 186 GLY A C 1
ATOM 1499 O O . GLY A 1 186 ? -8.048 0.116 35.223 1.00 32.56 186 GLY A O 1
ATOM 1500 N N . ASN A 1 187 ? -7.753 -1.932 36.152 1.00 36.38 187 ASN A N 1
ATOM 1501 C CA . ASN A 1 187 ? -8.881 -1.992 37.081 1.00 36.38 187 ASN A CA 1
ATOM 1502 C C . ASN A 1 187 ? -9.449 -0.619 37.478 1.00 36.38 187 ASN A C 1
ATOM 1504 O O . ASN A 1 187 ? -8.840 0.103 38.268 1.00 36.38 187 ASN A O 1
ATOM 1508 N N . ARG A 1 188 ? -10.669 -0.320 37.033 1.00 29.75 188 ARG A N 1
ATOM 1509 C CA . ARG A 1 188 ? -11.600 0.496 37.813 1.00 29.75 188 ARG A CA 1
ATOM 1510 C C . ARG A 1 188 ? -12.952 -0.197 37.850 1.00 29.75 188 ARG A C 1
ATOM 1512 O O . ARG A 1 188 ? -13.795 -0.003 36.987 1.00 29.75 188 ARG A O 1
ATOM 1519 N N . ASN A 1 189 ? -13.120 -1.008 38.890 1.00 33.28 189 ASN A N 1
ATOM 1520 C CA . ASN A 1 189 ? -14.386 -1.020 39.613 1.00 33.28 189 ASN A CA 1
ATOM 1521 C C . ASN A 1 189 ? -14.652 0.390 40.163 1.00 33.28 189 ASN A C 1
ATOM 1523 O O . ASN A 1 189 ? -13.686 1.064 40.527 1.00 33.28 189 ASN A O 1
ATOM 1527 N N . THR A 1 190 ? -15.941 0.729 40.316 1.00 36.47 190 THR A N 1
ATOM 1528 C CA . THR A 1 190 ? -16.582 1.953 40.873 1.00 36.47 190 THR A CA 1
ATOM 1529 C C . THR A 1 190 ? -17.014 2.942 39.777 1.00 36.47 190 THR A C 1
ATOM 1531 O O . THR A 1 190 ? -16.160 3.441 39.055 1.00 36.47 190 THR A O 1
ATOM 1534 N N . TYR A 1 191 ? -18.292 3.265 39.540 1.00 39.31 191 TYR A N 1
ATOM 1535 C CA . TYR A 1 191 ? -19.609 2.925 40.114 1.00 39.31 191 TYR A CA 1
ATOM 1536 C C . TYR A 1 191 ? -20.620 2.792 38.968 1.00 39.31 191 TYR A C 1
ATOM 1538 O O . TYR A 1 191 ? -20.410 3.481 37.944 1.00 39.31 191 TYR A O 1
#

Secondary structure (DSSP, 8-state):
---TTEEEEEEEEETTEEEEEEEE--TT--EEPEEGGGEE--BSSHHHHHHHHHTSSSEE-GGG-EEEEHHHHHHHHHH--TT----HHHHHHHHHHHHHHHHHHHHTT-HHHHHHHT-HHHHHHHHHHHHHT--TTTS-TT----PPPPHHHHHHHHHHHHHHHHHHHHTT--TTTSB------------

pLDDT: mean 83.87, std 16.68, range [29.75, 96.88]

Radius of gyration: 18.24 Å; chains: 1; bounding box: 38×39×59 Å

Sequence (191 aa):
MEDKNSVYPYAYSYKGKCGYLLWEANGDGDVFKQHQDKLILSVGDFEEAKKVFAGLPFVIRWDEAAIIDFDVFWKILSGLGSGSIIDETACEVMLNGWNFIEDLIRTFALDALREKLHEPQLNKVYEKFFYGCNIAAVTPSGCGYTPLWQPPEVLMLRERLVDVWDEQAACGSYPEQVIVRRRGYGNRNTY

Foldseek 3Di:
DPDQQEWEWEWEADPRFIWIWTWDDDVVAIATDADPPLFTEIDRDDVVCCVVVVPDPGHYDHVPYHYAYVVLLVVLLVVDDQQDWDALVNLVNVLSVLSVLLRLCVSVVVVVLNVLCVPPLNVVVSVLSVQRNCPPVPHPPPDHHIDGDHHVSSVSVSVSVVVSVVVCVVVQSDPVSRYPPPPDPDDDDDD

Organism: NCBI:txid1704499